Protein AF-A0A0D3CUJ8-F1 (afdb_monomer)

Organism: NCBI:txid109376

Mean predicted aligned error: 13.35 Å

Solvent-accessible surface area (backbone atoms only — not comparable to full-atom values): 10813 Å² total; per-residue (Å²): 135,84,81,81,88,77,80,86,56,101,77,61,58,50,75,56,98,88,41,81,45,71,65,74,90,76,84,79,78,69,83,84,47,69,43,77,55,99,81,28,64,34,48,62,88,44,49,64,60,53,49,53,45,40,72,78,40,63,57,34,60,70,58,47,74,65,83,49,58,66,58,39,25,50,52,52,51,50,53,51,50,48,51,54,59,68,70,44,58,61,87,76,52,57,72,66,56,54,56,49,45,51,54,53,50,50,57,40,40,77,50,26,33,52,50,70,75,54,53,55,46,54,54,51,48,53,52,52,43,53,56,44,54,57,49,50,53,53,48,51,52,51,53,51,52,52,52,54,49,53,50,53,50,52,56,50,53,52,51,51,55,51,51,54,52,52,57,53,58,73,68,53,78,82,52,76,73,76,73,76,114

pLDDT: mean 84.36, std 14.07, range [38.09, 98.0]

Sequence (181 aa):
MLSLDEINAKDSGFLVNGELKIVVEIELLEIICKVEVNGFHLLSSQVESVSRMFEKHPETASEVHLKNPNLRTGYMSLLLSLIDTLCQSPHKLPKDDLDEAHYALESLTDAGFKLDWLEKKISQVSEMKEKEKDGESRRQDIEKELKDLKQKCSDVEAQLEKEKSEALAAKAPFSFDDIIQ

Structure (mmCIF, N/CA/C/O backbone):
data_AF-A0A0D3CUJ8-F1
#
_entry.id   AF-A0A0D3CUJ8-F1
#
loop_
_atom_site.group_PDB
_atom_site.id
_atom_site.type_symbol
_atom_site.label_atom_id
_atom_site.label_alt_id
_atom_site.label_comp_id
_atom_site.label_asym_id
_atom_site.label_entity_id
_atom_site.label_seq_id
_atom_site.pdbx_PDB_ins_code
_atom_site.Cartn_x
_atom_site.Cartn_y
_atom_site.Cartn_z
_atom_site.occupancy
_atom_site.B_iso_or_equiv
_atom_site.auth_seq_id
_atom_site.auth_comp_id
_atom_site.auth_asym_id
_atom_site.auth_atom_id
_atom_site.pdbx_PDB_model_num
ATOM 1 N N . MET A 1 1 ? 66.801 12.217 -4.705 1.00 38.66 1 MET A N 1
ATOM 2 C CA . MET A 1 1 ? 66.497 10.892 -4.131 1.00 38.66 1 MET A CA 1
ATOM 3 C C . MET A 1 1 ? 65.804 11.171 -2.810 1.00 38.66 1 MET A C 1
ATOM 5 O O . MET A 1 1 ? 66.447 11.728 -1.934 1.00 38.66 1 MET A O 1
ATOM 9 N N . LEU A 1 2 ? 64.484 10.993 -2.733 1.00 38.09 2 LEU A N 1
ATOM 10 C CA . LEU A 1 2 ? 63.732 11.249 -1.499 1.00 38.09 2 LEU A CA 1
ATOM 11 C C . LEU A 1 2 ? 63.893 10.021 -0.593 1.00 38.09 2 LEU A C 1
ATOM 13 O O . LEU A 1 2 ? 63.631 8.909 -1.050 1.00 38.09 2 LEU A O 1
ATOM 17 N N . SER A 1 3 ? 64.396 10.219 0.630 1.00 39.16 3 SER A N 1
ATOM 18 C CA . SER A 1 3 ? 64.555 9.154 1.633 1.00 39.16 3 SER A CA 1
ATOM 19 C C . SER A 1 3 ? 63.172 8.645 2.043 1.00 39.16 3 SER A C 1
ATOM 21 O O . SER A 1 3 ? 62.294 9.440 2.363 1.00 39.16 3 SER A O 1
ATOM 23 N N . LEU A 1 4 ? 62.983 7.326 1.996 1.00 48.69 4 LEU A N 1
ATOM 24 C CA . LEU A 1 4 ? 61.723 6.616 2.266 1.00 48.69 4 LEU A CA 1
ATOM 25 C C . LEU A 1 4 ? 61.479 6.360 3.766 1.00 48.69 4 LEU A C 1
ATOM 27 O O . LEU A 1 4 ? 60.567 5.621 4.123 1.00 48.69 4 LEU A O 1
ATOM 31 N N . ASP A 1 5 ? 62.287 6.958 4.640 1.00 45.12 5 ASP A N 1
ATOM 32 C CA . ASP A 1 5 ? 62.393 6.565 6.049 1.00 45.12 5 ASP A CA 1
ATOM 33 C C . ASP A 1 5 ? 61.286 7.141 6.951 1.00 45.12 5 ASP A C 1
ATOM 35 O O . ASP A 1 5 ? 61.215 6.799 8.128 1.00 45.12 5 ASP A O 1
ATOM 39 N N . GLU A 1 6 ? 60.376 7.960 6.417 1.00 49.12 6 GLU A N 1
ATOM 40 C CA . GLU A 1 6 ? 59.246 8.498 7.183 1.00 49.12 6 GLU A CA 1
ATOM 41 C C . GLU A 1 6 ? 57.924 8.374 6.417 1.00 49.12 6 GLU A C 1
ATOM 43 O O . GLU A 1 6 ? 57.398 9.337 5.865 1.00 49.12 6 GLU A O 1
ATOM 48 N N . ILE A 1 7 ? 57.336 7.173 6.428 1.00 51.84 7 ILE A N 1
ATOM 49 C CA . ILE A 1 7 ? 55.886 7.013 6.251 1.00 51.84 7 ILE A CA 1
ATOM 50 C C . ILE A 1 7 ? 55.302 6.701 7.626 1.00 51.84 7 ILE A C 1
ATOM 52 O O . ILE A 1 7 ? 55.143 5.549 8.020 1.00 51.84 7 ILE A O 1
ATOM 56 N N . ASN A 1 8 ? 55.026 7.752 8.390 1.00 53.84 8 ASN A N 1
ATOM 57 C CA . ASN A 1 8 ? 54.380 7.648 9.692 1.00 53.84 8 ASN A CA 1
ATOM 58 C C . ASN A 1 8 ? 52.865 7.828 9.494 1.00 53.84 8 ASN A C 1
ATOM 60 O O . ASN A 1 8 ? 52.372 8.954 9.520 1.00 53.84 8 ASN A O 1
ATOM 64 N N . ALA A 1 9 ? 52.117 6.749 9.226 1.00 53.97 9 ALA A N 1
ATOM 65 C CA . ALA A 1 9 ? 50.656 6.834 9.116 1.00 53.97 9 ALA A CA 1
ATOM 66 C C . ALA A 1 9 ? 49.941 5.508 9.423 1.00 53.97 9 ALA A C 1
ATOM 68 O O . ALA A 1 9 ? 50.381 4.436 9.008 1.00 53.97 9 ALA A O 1
ATOM 69 N N . LYS A 1 10 ? 48.806 5.621 10.126 1.00 51.91 10 LYS A N 1
ATOM 70 C CA . LYS A 1 10 ? 47.930 4.525 10.588 1.00 51.91 10 LYS A CA 1
ATOM 71 C C . LYS A 1 10 ? 47.359 3.645 9.456 1.00 51.91 10 LYS A C 1
ATOM 73 O O . LYS A 1 10 ? 46.982 2.519 9.747 1.00 51.91 10 LYS A O 1
ATOM 78 N N . ASP A 1 11 ? 47.408 4.130 8.210 1.00 52.56 11 ASP A N 1
ATOM 79 C CA . ASP A 1 11 ? 46.964 3.485 6.964 1.00 52.56 11 ASP A CA 1
ATOM 80 C C . ASP A 1 11 ? 48.111 3.489 5.927 1.00 52.56 11 ASP A C 1
ATOM 82 O O . ASP A 1 11 ? 48.142 4.307 5.006 1.00 52.56 11 ASP A O 1
ATOM 86 N N . SER A 1 12 ? 49.136 2.652 6.114 1.00 58.06 12 SER A N 1
ATOM 87 C CA . SER A 1 12 ? 50.379 2.702 5.320 1.00 58.06 12 SER A CA 1
ATOM 88 C C . SER A 1 12 ? 50.574 1.496 4.387 1.00 58.06 12 SER A C 1
ATOM 90 O O . SER A 1 12 ? 50.283 0.351 4.726 1.00 58.06 12 SER A O 1
ATOM 92 N N . GLY A 1 13 ? 51.092 1.767 3.181 1.00 58.03 13 GLY A N 1
ATOM 93 C CA . GLY A 1 13 ? 51.569 0.758 2.228 1.00 58.03 13 GLY A CA 1
ATOM 94 C C . GLY A 1 13 ? 53.023 0.343 2.485 1.00 58.03 13 GLY A C 1
ATOM 95 O O . GLY A 1 13 ? 53.799 1.111 3.046 1.00 58.03 13 GLY A O 1
ATOM 96 N N . PHE A 1 14 ? 53.407 -0.860 2.053 1.00 60.34 14 PHE A N 1
ATOM 97 C CA . PHE A 1 14 ? 54.742 -1.439 2.239 1.00 60.34 14 PHE A CA 1
ATOM 98 C C . PHE A 1 14 ? 55.340 -1.937 0.913 1.00 60.34 14 PHE A C 1
ATOM 100 O O . PHE A 1 14 ? 54.626 -2.344 -0.000 1.00 60.34 14 PHE A O 1
ATOM 107 N N . LEU A 1 15 ? 56.669 -1.904 0.791 1.00 68.62 15 LEU A N 1
ATOM 108 C CA . LEU A 1 15 ? 57.401 -2.397 -0.382 1.00 68.62 15 LEU A CA 1
ATOM 109 C C . LEU A 1 15 ? 57.697 -3.900 -0.239 1.00 68.62 15 LEU A C 1
ATOM 111 O O . LEU A 1 15 ? 58.339 -4.312 0.724 1.00 68.62 15 LEU A O 1
ATOM 115 N N . VAL A 1 16 ? 57.281 -4.720 -1.210 1.00 62.19 16 VAL A N 1
ATOM 116 C CA . VAL A 1 16 ? 57.630 -6.152 -1.305 1.00 62.19 16 VAL A CA 1
ATOM 117 C C . VAL A 1 16 ? 58.299 -6.402 -2.649 1.00 62.19 16 VAL A C 1
ATOM 119 O O . VAL A 1 16 ? 57.711 -6.117 -3.683 1.00 62.19 16 VAL A O 1
ATOM 122 N N . ASN A 1 17 ? 59.519 -6.945 -2.652 1.00 77.88 17 ASN A N 1
ATOM 123 C CA . ASN A 1 17 ? 60.288 -7.234 -3.875 1.00 77.88 17 ASN A CA 1
ATOM 124 C C . ASN A 1 17 ? 60.479 -6.020 -4.812 1.00 77.88 17 ASN A C 1
ATOM 126 O O . ASN A 1 17 ? 60.540 -6.176 -6.027 1.00 77.88 17 ASN A O 1
ATOM 130 N N . GLY A 1 18 ? 60.573 -4.808 -4.257 1.00 78.12 18 GLY A N 1
ATOM 131 C CA . GLY A 1 18 ? 60.697 -3.572 -5.041 1.00 78.12 18 GLY A CA 1
ATOM 132 C C . GLY A 1 18 ? 59.371 -3.018 -5.575 1.00 78.12 18 GLY A C 1
ATOM 133 O O . GLY A 1 18 ? 59.378 -1.962 -6.201 1.00 78.12 18 GLY A O 1
ATOM 134 N N . GLU A 1 19 ? 58.240 -3.670 -5.290 1.00 68.31 19 GLU A N 1
ATOM 135 C CA . GLU A 1 19 ? 56.900 -3.192 -5.638 1.00 68.31 19 GLU A CA 1
ATOM 136 C C . GLU A 1 19 ? 56.196 -2.593 -4.418 1.00 68.31 19 GLU A C 1
ATOM 138 O O . GLU A 1 19 ? 56.108 -3.219 -3.359 1.00 68.31 19 GLU A O 1
ATOM 143 N N . LEU A 1 20 ? 55.693 -1.366 -4.557 1.00 75.38 20 LEU A N 1
ATOM 144 C CA . LEU A 1 20 ? 54.901 -0.700 -3.526 1.00 75.38 20 LEU A CA 1
ATOM 145 C C . LEU A 1 20 ? 53.501 -1.324 -3.479 1.00 75.38 20 LEU A C 1
ATOM 147 O O . LEU A 1 20 ? 52.746 -1.231 -4.445 1.00 75.38 20 LEU A O 1
ATOM 151 N N . LYS A 1 21 ? 53.136 -1.922 -2.344 1.00 60.75 21 LYS A N 1
ATOM 152 C CA . LYS A 1 21 ? 51.795 -2.449 -2.074 1.00 60.75 21 LYS A CA 1
ATOM 153 C C . LYS A 1 21 ? 51.089 -1.567 -1.058 1.00 60.75 21 LYS A C 1
ATOM 155 O O . LYS A 1 21 ? 51.494 -1.494 0.097 1.00 60.75 21 LYS A O 1
ATOM 160 N N . ILE A 1 22 ? 50.018 -0.911 -1.488 1.00 73.31 22 ILE A N 1
ATOM 161 C CA . ILE A 1 22 ? 49.167 -0.088 -0.628 1.00 73.31 22 ILE A CA 1
ATOM 162 C C . ILE A 1 22 ? 47.933 -0.912 -0.268 1.00 73.31 22 ILE A C 1
ATOM 164 O O . ILE A 1 22 ? 47.251 -1.417 -1.158 1.00 73.31 22 ILE A O 1
ATOM 168 N N . VAL A 1 23 ? 47.662 -1.058 1.027 1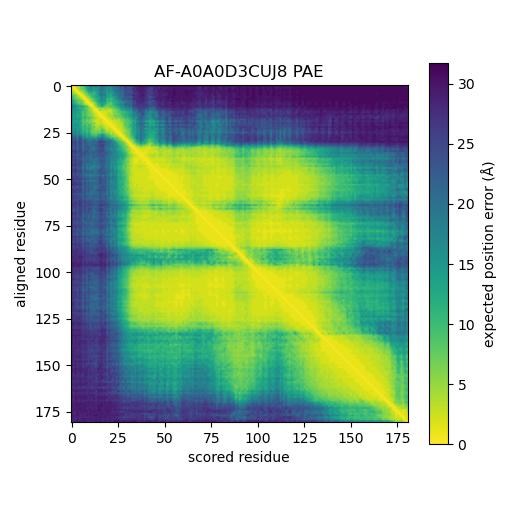.00 64.38 23 VAL A N 1
ATOM 169 C CA . VAL A 1 23 ? 46.426 -1.660 1.532 1.00 64.38 23 VAL A CA 1
ATOM 170 C C . VAL A 1 23 ? 45.527 -0.512 1.961 1.00 64.38 23 VAL A C 1
ATOM 172 O O . VAL A 1 23 ? 45.845 0.196 2.909 1.00 64.38 23 VAL A O 1
ATOM 175 N N . VAL A 1 24 ? 44.445 -0.297 1.218 1.00 69.19 24 VAL A N 1
ATOM 176 C CA . VAL A 1 24 ? 43.410 0.683 1.556 1.00 69.19 24 VAL A CA 1
ATOM 177 C C . VAL A 1 24 ? 42.164 -0.102 1.926 1.00 69.19 24 VAL A C 1
ATOM 179 O O . VAL A 1 24 ? 41.689 -0.909 1.124 1.00 69.19 24 VAL A O 1
ATOM 182 N N . GLU A 1 25 ? 41.645 0.114 3.130 1.00 63.94 25 GLU A N 1
ATOM 183 C CA . GLU A 1 25 ? 40.313 -0.358 3.490 1.00 63.94 25 GLU A CA 1
ATOM 184 C C . GLU A 1 25 ? 39.292 0.540 2.784 1.00 63.94 25 GLU A C 1
ATOM 186 O O . GLU A 1 25 ? 39.201 1.738 3.044 1.00 63.94 25 GLU A O 1
ATOM 191 N N . ILE A 1 26 ? 38.584 -0.025 1.808 1.00 67.56 26 ILE A N 1
ATOM 192 C CA . ILE A 1 26 ? 37.522 0.673 1.087 1.00 67.56 26 ILE A CA 1
ATOM 193 C C . ILE A 1 26 ? 36.205 0.231 1.717 1.00 67.56 26 ILE A C 1
ATOM 195 O O . ILE A 1 26 ? 35.737 -0.879 1.459 1.00 67.56 26 ILE A O 1
ATOM 199 N N . GLU A 1 27 ? 35.593 1.100 2.522 1.00 63.38 27 GLU A N 1
ATOM 200 C CA . GLU A 1 27 ? 34.184 0.946 2.879 1.00 63.38 27 GLU A CA 1
ATOM 201 C C . GLU A 1 27 ? 33.348 1.122 1.606 1.00 63.38 27 GLU A C 1
ATOM 203 O O . GLU A 1 27 ? 33.166 2.223 1.083 1.00 63.38 27 GLU A O 1
ATOM 208 N N . LEU A 1 28 ? 32.873 0.003 1.063 1.00 58.16 28 LEU A N 1
ATOM 209 C CA . LEU A 1 28 ? 31.939 -0.020 -0.054 1.00 58.16 28 LEU A CA 1
ATOM 210 C C . LEU A 1 28 ? 30.584 0.525 0.410 1.00 58.16 28 LEU A C 1
ATOM 212 O O . LEU A 1 28 ? 29.698 -0.228 0.809 1.00 58.16 28 LEU A O 1
ATOM 216 N N . LEU A 1 29 ? 30.411 1.843 0.32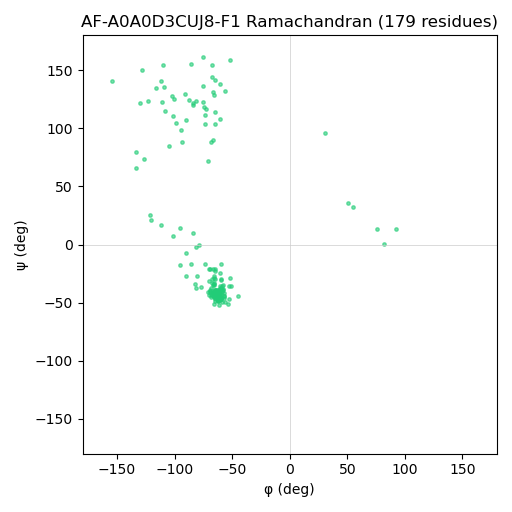3 1.00 55.81 29 LEU A N 1
ATOM 217 C CA . LEU A 1 29 ? 29.094 2.471 0.281 1.00 55.81 29 LEU A CA 1
ATOM 218 C C . LEU A 1 29 ? 28.441 2.062 -1.043 1.00 55.81 29 LEU A C 1
ATOM 220 O O . LEU A 1 29 ? 28.695 2.679 -2.070 1.00 55.81 29 LEU A O 1
ATOM 224 N N . GLU A 1 30 ? 27.713 0.946 -1.003 1.00 57.44 30 GLU A N 1
ATOM 225 C CA . GLU A 1 30 ? 26.754 0.450 -1.998 1.00 57.44 30 GLU A CA 1
ATOM 226 C C . GLU A 1 30 ? 27.081 0.837 -3.455 1.00 57.44 30 GLU A C 1
ATOM 228 O O . GLU A 1 30 ? 26.735 1.917 -3.936 1.00 57.44 30 GLU A O 1
ATOM 233 N N . ILE A 1 31 ? 27.747 -0.053 -4.203 1.00 57.00 31 ILE A N 1
ATOM 234 C CA . ILE A 1 31 ? 27.957 0.174 -5.638 1.00 57.00 31 ILE A CA 1
ATOM 235 C C . ILE A 1 31 ? 26.579 0.264 -6.300 1.00 57.00 31 ILE A C 1
ATOM 237 O O . ILE A 1 31 ? 25.892 -0.743 -6.475 1.00 57.00 31 ILE A O 1
ATOM 241 N N . ILE A 1 32 ? 26.199 1.474 -6.713 1.00 62.53 32 ILE A N 1
ATOM 242 C CA . ILE A 1 32 ? 25.030 1.742 -7.552 1.00 62.53 32 ILE A CA 1
ATOM 243 C C . ILE A 1 32 ? 25.344 1.224 -8.964 1.00 62.53 32 ILE A C 1
ATOM 245 O O . ILE A 1 32 ? 25.606 1.981 -9.898 1.00 62.53 32 ILE A O 1
ATOM 249 N N . CYS A 1 33 ? 25.369 -0.098 -9.121 1.00 73.31 33 CYS A N 1
ATOM 250 C CA . CYS A 1 33 ? 25.439 -0.737 -10.425 1.00 73.31 33 CYS A CA 1
ATOM 251 C C . CYS A 1 33 ? 24.083 -0.565 -11.104 1.00 73.31 33 CYS A C 1
ATOM 253 O O . CYS A 1 33 ? 23.063 -1.062 -10.619 1.00 73.31 33 CYS A O 1
ATOM 255 N N . LYS A 1 34 ? 24.082 0.152 -12.230 1.00 82.69 34 LYS A N 1
ATOM 256 C CA . LYS A 1 34 ? 22.928 0.209 -13.121 1.00 82.69 34 LYS A CA 1
ATOM 257 C C . LYS A 1 34 ? 23.037 -0.888 -14.170 1.00 82.69 34 LYS A C 1
ATOM 259 O O . LYS A 1 34 ? 24.066 -1.008 -14.829 1.00 82.69 34 LYS A O 1
ATOM 264 N N . VAL A 1 35 ? 21.971 -1.659 -14.326 1.00 87.94 35 VAL A N 1
ATOM 265 C CA . VAL A 1 35 ? 21.838 -2.736 -15.308 1.00 87.94 35 VAL A CA 1
ATOM 266 C C . VAL A 1 35 ? 20.721 -2.366 -16.273 1.00 87.94 35 VAL A C 1
ATOM 268 O O . VAL A 1 35 ? 19.659 -1.907 -15.851 1.00 87.94 35 VAL A O 1
ATOM 271 N N . GLU A 1 36 ? 20.954 -2.546 -17.570 1.00 87.31 36 GLU A N 1
ATOM 272 C CA . GLU A 1 36 ? 19.918 -2.346 -18.579 1.00 87.31 36 GLU A CA 1
ATOM 273 C C . GLU A 1 36 ? 19.063 -3.613 -18.726 1.00 87.31 36 GLU A C 1
ATOM 275 O O . GLU A 1 36 ? 19.577 -4.686 -19.038 1.00 87.31 36 GLU A O 1
ATOM 280 N N . VAL A 1 37 ? 17.750 -3.489 -18.516 1.00 82.75 37 VAL A N 1
ATOM 281 C CA . VAL A 1 37 ? 16.761 -4.564 -18.694 1.00 82.75 37 VAL A CA 1
ATOM 282 C C . VAL A 1 37 ? 15.616 -4.024 -19.540 1.00 82.75 37 VAL A C 1
ATOM 284 O O . VAL A 1 37 ? 14.989 -3.037 -19.166 1.00 82.75 37 VAL A O 1
ATOM 287 N N . ASN A 1 38 ? 15.331 -4.644 -20.689 1.00 81.94 38 ASN A N 1
ATOM 288 C CA . ASN A 1 38 ? 14.250 -4.232 -21.600 1.00 81.94 38 ASN A CA 1
ATOM 289 C C . ASN A 1 38 ? 14.282 -2.725 -21.963 1.00 81.94 38 ASN A C 1
ATOM 291 O O . ASN A 1 38 ? 13.244 -2.071 -22.082 1.00 81.94 38 ASN A O 1
ATOM 295 N N . GLY A 1 39 ? 15.481 -2.145 -22.101 1.00 83.44 39 GLY A N 1
ATOM 296 C CA . GLY A 1 39 ? 15.677 -0.719 -22.388 1.00 83.44 39 GLY A CA 1
ATOM 297 C C . GLY A 1 39 ? 15.458 0.220 -21.192 1.00 83.44 39 GLY A C 1
ATOM 298 O O . GLY A 1 39 ? 15.312 1.428 -21.385 1.00 83.44 39 GLY A O 1
ATOM 299 N N . PHE A 1 40 ? 15.376 -0.302 -19.967 1.00 89.81 40 PHE A N 1
ATOM 300 C CA . PHE A 1 40 ? 15.306 0.471 -18.723 1.00 89.81 40 PHE A CA 1
ATOM 301 C C . PHE A 1 40 ? 16.615 0.335 -17.949 1.00 89.81 40 PHE A C 1
ATOM 303 O O . PHE A 1 40 ? 17.120 -0.773 -17.797 1.00 89.81 40 PHE A O 1
ATOM 310 N N . HIS A 1 41 ? 17.148 1.442 -17.429 1.00 90.62 41 HIS A N 1
ATOM 311 C CA . HIS A 1 41 ? 18.334 1.412 -16.573 1.00 90.62 41 HIS A CA 1
ATOM 312 C C . HIS A 1 41 ? 17.896 1.265 -15.115 1.00 90.62 41 HIS A C 1
ATOM 314 O O . HIS A 1 41 ? 17.376 2.210 -14.526 1.00 90.62 41 HIS A O 1
ATOM 320 N N . LEU A 1 42 ? 18.104 0.087 -14.539 1.00 89.25 42 LEU A N 1
ATOM 321 C CA . LEU A 1 42 ? 17.645 -0.280 -13.200 1.00 89.25 42 LEU A CA 1
ATOM 322 C C . LEU A 1 42 ? 18.815 -0.400 -12.238 1.00 89.25 42 LEU A C 1
ATOM 324 O O . LEU A 1 42 ? 19.920 -0.731 -12.656 1.00 89.25 42 LEU A O 1
ATOM 328 N N . LEU A 1 43 ? 18.576 -0.207 -10.944 1.00 88.75 43 LEU A N 1
ATOM 329 C CA . LEU A 1 43 ? 19.539 -0.643 -9.934 1.00 88.75 43 LEU A CA 1
ATOM 330 C C . LEU A 1 43 ? 19.604 -2.172 -9.917 1.00 88.75 43 LEU A C 1
ATOM 332 O O . LEU A 1 43 ? 18.571 -2.825 -10.060 1.00 88.75 43 LEU A O 1
ATOM 336 N N . SER A 1 44 ? 20.781 -2.757 -9.679 1.00 87.81 44 SER A N 1
ATOM 337 C CA . SER A 1 44 ? 20.919 -4.219 -9.560 1.00 87.81 44 SER A CA 1
ATOM 338 C C . SER A 1 44 ? 19.926 -4.837 -8.566 1.00 87.81 44 SER A C 1
ATOM 340 O O . SER A 1 44 ? 19.391 -5.910 -8.826 1.00 87.81 44 SER A O 1
ATOM 342 N N . SER A 1 45 ? 19.620 -4.136 -7.469 1.00 87.38 45 SER A N 1
ATOM 343 C CA . SER A 1 45 ? 18.632 -4.552 -6.462 1.00 87.38 45 SER A CA 1
ATOM 344 C C . SER A 1 45 ? 17.189 -4.610 -6.981 1.00 87.38 45 SER A C 1
ATOM 346 O O . SER A 1 45 ? 16.358 -5.305 -6.406 1.00 87.38 45 SER A O 1
ATOM 348 N N . GLN A 1 46 ? 16.878 -3.909 -8.073 1.00 90.19 46 GLN A N 1
ATOM 349 C CA . GLN A 1 46 ? 15.538 -3.837 -8.665 1.00 90.19 46 GLN A CA 1
ATOM 350 C C . GLN A 1 46 ? 15.332 -4.851 -9.798 1.00 90.19 46 GLN A C 1
ATOM 352 O O . GLN A 1 46 ? 14.190 -5.131 -10.164 1.00 90.19 46 GLN A O 1
ATOM 357 N N . VAL A 1 47 ? 16.414 -5.404 -10.360 1.00 90.56 47 VAL A N 1
ATOM 358 C CA . VAL A 1 47 ? 16.374 -6.259 -11.560 1.00 90.56 47 VAL A CA 1
ATOM 359 C C . VAL A 1 47 ? 15.466 -7.473 -11.368 1.00 90.56 47 VAL A C 1
ATOM 361 O O . VAL A 1 47 ? 14.645 -7.762 -12.238 1.00 90.56 47 VAL A O 1
ATOM 364 N N . GLU A 1 48 ? 15.573 -8.169 -10.235 1.00 92.12 48 GLU A N 1
ATOM 365 C CA . GLU A 1 48 ? 14.770 -9.367 -9.960 1.00 92.12 48 GLU A CA 1
ATOM 366 C C . GLU A 1 48 ? 13.273 -9.037 -9.869 1.00 92.12 48 GLU A C 1
ATOM 368 O O . GLU A 1 48 ? 12.444 -9.717 -10.478 1.00 92.12 48 GLU A O 1
ATOM 373 N N . SER A 1 49 ? 12.924 -7.958 -9.164 1.00 91.56 49 SER A N 1
ATOM 374 C CA . SER A 1 49 ? 11.536 -7.512 -9.003 1.00 91.56 49 SER A CA 1
ATOM 375 C C . SER A 1 49 ? 10.917 -7.083 -10.332 1.00 91.56 49 SER A C 1
ATOM 377 O O . SER A 1 49 ? 9.814 -7.516 -10.663 1.00 91.56 49 SER A O 1
ATOM 379 N N . VAL A 1 50 ? 11.642 -6.290 -11.128 1.00 93.12 50 VAL A N 1
ATOM 380 C CA . VAL A 1 50 ? 11.182 -5.861 -12.457 1.00 93.12 50 VAL A CA 1
ATOM 381 C C . VAL A 1 50 ? 11.055 -7.049 -13.411 1.00 93.12 50 VAL A C 1
ATOM 383 O O . VAL A 1 50 ? 10.082 -7.128 -14.158 1.00 93.12 50 VAL A O 1
ATOM 386 N N . SER A 1 51 ? 11.983 -8.007 -13.363 1.00 93.00 51 SER A N 1
ATOM 387 C CA . SER A 1 51 ? 11.901 -9.213 -14.200 1.00 93.00 51 SER A CA 1
ATOM 388 C C . SER A 1 51 ? 10.649 -10.024 -13.869 1.00 93.00 51 SER A C 1
ATOM 390 O O . SER A 1 51 ? 9.859 -10.322 -14.760 1.00 93.00 51 SER A O 1
ATOM 392 N N . ARG A 1 52 ? 10.387 -10.277 -12.579 1.00 94.62 52 ARG A N 1
ATOM 393 C CA . ARG A 1 52 ? 9.163 -10.959 -12.124 1.00 94.62 52 ARG A CA 1
ATOM 394 C C . ARG A 1 52 ? 7.886 -10.208 -12.491 1.00 94.62 52 ARG A C 1
ATOM 396 O O . ARG A 1 52 ? 6.866 -10.837 -12.767 1.00 94.62 52 ARG A O 1
ATOM 403 N N . MET A 1 53 ? 7.917 -8.875 -12.464 1.00 95.00 53 MET A N 1
ATOM 404 C CA . MET A 1 53 ? 6.790 -8.054 -12.905 1.00 95.00 53 MET A CA 1
ATOM 405 C C . MET A 1 53 ? 6.501 -8.301 -14.385 1.00 95.00 53 MET A C 1
ATOM 407 O O . MET A 1 53 ? 5.362 -8.599 -14.721 1.00 95.00 53 MET A O 1
ATOM 411 N N . PHE A 1 54 ? 7.515 -8.261 -15.252 1.00 94.00 54 PHE A N 1
ATOM 412 C CA . PHE A 1 54 ? 7.337 -8.541 -16.678 1.00 94.00 54 PHE A CA 1
ATOM 413 C C . PHE A 1 54 ? 6.970 -9.999 -16.978 1.00 94.00 54 PHE A C 1
ATOM 415 O O . PHE A 1 54 ? 6.260 -10.251 -17.944 1.00 94.00 54 PHE A O 1
ATOM 422 N N . GLU A 1 55 ? 7.393 -10.966 -16.163 1.00 95.44 55 GLU A N 1
ATOM 423 C CA . GLU A 1 55 ? 6.943 -12.359 -16.300 1.00 95.44 55 GLU A CA 1
ATOM 424 C C . GLU A 1 55 ? 5.440 -12.510 -16.030 1.00 95.44 55 GLU A C 1
ATOM 426 O O . GLU A 1 55 ? 4.756 -13.262 -16.722 1.00 95.44 55 GLU A O 1
ATOM 431 N N . LYS A 1 56 ? 4.918 -11.803 -15.020 1.00 96.19 56 LYS A N 1
ATOM 432 C CA . LYS A 1 56 ? 3.495 -11.852 -14.648 1.00 96.19 56 LYS A CA 1
ATOM 433 C C . LYS A 1 56 ? 2.617 -10.949 -15.511 1.00 96.19 56 LYS A C 1
ATOM 435 O O . LYS A 1 56 ? 1.466 -11.295 -15.762 1.00 96.19 56 LYS A O 1
ATOM 440 N N . HIS A 1 57 ? 3.167 -9.812 -15.919 1.00 96.00 57 HIS A N 1
ATOM 441 C CA . HIS A 1 57 ? 2.500 -8.730 -16.634 1.00 96.00 57 HIS A CA 1
ATOM 442 C C . HIS A 1 57 ? 3.361 -8.280 -17.825 1.00 96.00 57 HIS A C 1
ATOM 444 O O . HIS A 1 57 ? 3.895 -7.161 -17.823 1.00 96.00 57 HIS A O 1
ATOM 450 N N . PRO A 1 58 ? 3.561 -9.144 -18.837 1.00 94.56 58 PRO A N 1
ATOM 451 C CA . PRO A 1 58 ? 4.413 -8.843 -19.992 1.00 94.56 58 PRO A CA 1
ATOM 452 C C . PRO A 1 58 ? 3.936 -7.624 -20.793 1.00 94.56 58 PRO A C 1
ATOM 454 O O . PRO A 1 58 ? 4.737 -6.952 -21.442 1.00 94.56 58 PRO A O 1
ATOM 457 N N . GLU A 1 59 ? 2.649 -7.293 -20.715 1.00 95.62 59 GLU A N 1
ATOM 458 C CA . GLU A 1 59 ? 2.037 -6.125 -21.340 1.00 95.62 59 GLU A CA 1
ATOM 459 C C . GLU A 1 59 ? 2.540 -4.787 -20.777 1.00 95.62 59 GLU A C 1
ATOM 461 O O . GLU A 1 59 ? 2.486 -3.788 -21.496 1.00 95.62 59 GLU A O 1
ATOM 466 N N . THR A 1 60 ? 3.077 -4.773 -19.548 1.00 95.19 60 THR A N 1
ATOM 467 C CA . THR A 1 60 ? 3.356 -3.573 -18.732 1.00 95.19 60 THR A CA 1
ATOM 468 C C . THR A 1 60 ? 4.014 -2.430 -19.501 1.00 95.19 60 THR A C 1
ATOM 470 O O . THR A 1 60 ? 3.603 -1.283 -19.358 1.00 95.19 60 THR A O 1
ATOM 473 N N . ALA A 1 61 ? 5.016 -2.722 -20.334 1.00 93.12 61 ALA A N 1
ATOM 474 C CA . ALA A 1 61 ? 5.751 -1.708 -21.095 1.00 93.12 61 ALA A CA 1
ATOM 475 C C . ALA A 1 61 ? 5.677 -1.911 -22.620 1.00 93.12 61 ALA A C 1
ATOM 477 O O . ALA A 1 61 ? 6.540 -1.425 -23.352 1.00 93.12 61 ALA A O 1
ATOM 478 N N . SER A 1 62 ? 4.672 -2.647 -23.102 1.00 91.75 62 SER A N 1
ATOM 479 C CA . SER A 1 62 ? 4.550 -3.032 -24.516 1.00 91.75 62 SER A CA 1
ATOM 480 C C . SER A 1 62 ? 4.331 -1.848 -25.469 1.00 91.75 62 SER A C 1
ATOM 482 O O . SER A 1 62 ? 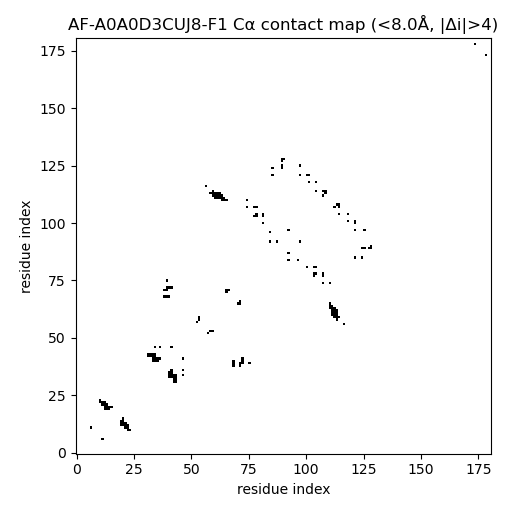4.792 -1.896 -26.608 1.00 91.75 62 SER A O 1
ATOM 484 N N . GLU A 1 63 ? 3.700 -0.769 -24.999 1.00 92.31 63 GLU A N 1
ATOM 485 C CA . GLU A 1 63 ? 3.408 0.449 -25.776 1.00 92.31 63 GLU A CA 1
ATOM 486 C C . GLU A 1 63 ? 4.209 1.675 -25.293 1.00 92.31 63 GLU A C 1
ATOM 488 O O . GLU A 1 63 ? 3.920 2.816 -25.651 1.00 92.31 63 GLU A O 1
ATOM 493 N N . VAL A 1 64 ? 5.274 1.467 -24.510 1.00 89.50 64 VAL A N 1
ATOM 494 C CA . VAL A 1 64 ? 6.114 2.571 -24.024 1.00 89.50 64 VAL A CA 1
ATOM 495 C C . VAL A 1 64 ? 6.977 3.112 -25.164 1.00 89.50 64 VAL A C 1
ATOM 497 O O . VAL A 1 64 ? 8.007 2.542 -25.537 1.00 89.50 64 VAL A O 1
ATOM 500 N N . HIS A 1 65 ? 6.585 4.269 -25.698 1.00 82.38 65 HIS A N 1
ATOM 501 C CA . HIS A 1 65 ? 7.242 4.922 -26.839 1.00 82.38 65 HIS A CA 1
ATOM 502 C C . HIS A 1 65 ? 8.277 5.992 -26.448 1.00 82.38 65 HIS A C 1
ATOM 504 O O . HIS A 1 65 ? 8.740 6.775 -27.285 1.00 82.38 65 HIS A O 1
ATOM 510 N N . LEU A 1 66 ? 8.685 6.025 -25.179 1.00 87.06 66 LEU A N 1
ATOM 511 C CA . LEU A 1 66 ? 9.683 6.963 -24.672 1.00 87.06 66 LEU A CA 1
ATOM 512 C C . LEU A 1 66 ? 11.059 6.704 -25.307 1.00 87.06 66 LEU A C 1
ATOM 514 O O . LEU A 1 66 ? 11.691 5.677 -25.058 1.00 87.06 66 LEU A O 1
ATOM 518 N N . LYS A 1 67 ? 11.546 7.666 -26.101 1.00 86.19 67 LYS A N 1
ATOM 519 C CA . LYS A 1 67 ? 12.874 7.610 -26.747 1.00 86.19 67 LYS A CA 1
ATOM 520 C C . LYS A 1 67 ? 14.016 8.015 -25.817 1.00 86.19 67 LYS A C 1
ATOM 522 O O . LYS A 1 67 ? 15.154 7.613 -26.029 1.00 86.19 67 LYS A O 1
ATOM 527 N N . ASN A 1 68 ? 13.728 8.849 -24.817 1.00 87.88 68 ASN A N 1
ATOM 528 C CA . ASN A 1 68 ? 14.742 9.341 -23.893 1.00 87.88 68 ASN A CA 1
ATOM 529 C C . ASN A 1 68 ? 14.970 8.308 -22.767 1.00 87.88 68 AS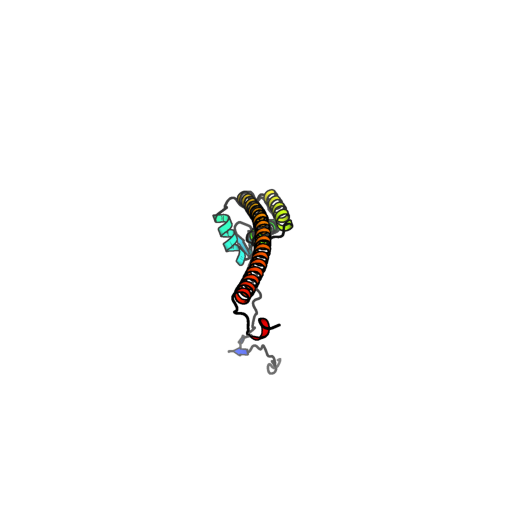N A C 1
ATOM 531 O O . ASN A 1 68 ? 14.029 8.020 -22.020 1.00 87.88 68 ASN A O 1
ATOM 535 N N . PRO A 1 69 ? 16.195 7.775 -22.603 1.00 84.19 69 PRO A N 1
ATOM 536 C CA . PRO A 1 69 ? 16.485 6.739 -21.610 1.00 84.19 69 PRO A CA 1
ATOM 537 C C . PRO A 1 69 ? 16.335 7.230 -20.163 1.00 84.19 69 PRO A C 1
ATOM 539 O O . PRO A 1 69 ? 15.963 6.447 -19.287 1.00 84.19 69 PRO A O 1
ATOM 542 N N . ASN A 1 70 ? 16.556 8.523 -19.904 1.00 86.88 70 ASN A N 1
ATOM 543 C CA . ASN A 1 70 ? 16.344 9.108 -18.581 1.00 86.88 70 ASN A CA 1
ATOM 544 C C . ASN A 1 70 ? 14.853 9.166 -18.245 1.00 86.88 70 ASN A C 1
ATOM 546 O O . ASN A 1 70 ? 14.478 8.833 -17.126 1.00 86.88 70 ASN A O 1
ATOM 550 N N . LEU A 1 71 ? 13.999 9.509 -19.218 1.00 90.62 71 LEU A N 1
ATOM 551 C CA . LEU A 1 71 ? 12.545 9.486 -19.022 1.00 90.62 71 LEU A CA 1
ATOM 552 C C . LEU A 1 71 ? 12.046 8.060 -18.785 1.00 90.62 71 LEU A C 1
ATOM 554 O O . LEU A 1 71 ? 11.330 7.834 -17.818 1.00 90.62 71 LEU A O 1
ATOM 558 N N . ARG A 1 72 ? 12.483 7.082 -19.594 1.00 90.38 72 ARG A N 1
ATOM 559 C CA . ARG A 1 72 ? 12.153 5.658 -19.374 1.00 90.38 72 ARG A CA 1
ATOM 560 C C . ARG A 1 72 ? 12.493 5.218 -17.952 1.00 90.38 72 ARG A C 1
ATOM 562 O O . ARG A 1 72 ? 11.677 4.588 -17.289 1.00 90.38 72 ARG A O 1
ATOM 569 N N . THR A 1 73 ? 13.692 5.572 -17.496 1.00 88.56 73 THR A N 1
ATOM 570 C CA . THR A 1 73 ? 14.165 5.250 -16.146 1.00 88.56 73 THR A CA 1
ATOM 571 C C . THR A 1 73 ? 13.322 5.948 -15.081 1.00 88.56 73 THR A C 1
ATOM 573 O O . THR A 1 73 ? 12.916 5.304 -14.124 1.00 88.56 73 THR A O 1
ATOM 576 N N . GLY A 1 74 ? 13.001 7.231 -15.263 1.00 92.00 74 GLY A N 1
ATOM 577 C CA . GLY A 1 74 ? 12.155 7.989 -14.340 1.00 92.00 74 GLY A CA 1
ATOM 578 C C . GLY A 1 74 ? 10.758 7.387 -14.179 1.00 92.00 74 GLY A C 1
ATOM 579 O O . GLY A 1 74 ? 10.320 7.169 -13.054 1.00 92.00 74 GLY A O 1
ATOM 580 N N . TYR A 1 75 ? 10.096 7.039 -15.284 1.00 94.94 75 TYR A N 1
ATOM 581 C CA . TYR A 1 75 ? 8.788 6.378 -15.238 1.00 94.94 75 TYR A CA 1
ATOM 582 C C . TYR A 1 75 ? 8.861 4.978 -14.620 1.00 94.94 75 TYR A C 1
ATOM 584 O O . TYR A 1 75 ? 8.001 4.617 -13.827 1.00 94.94 75 TYR A O 1
ATOM 592 N N . MET A 1 76 ? 9.901 4.195 -14.912 1.00 93.75 76 MET A N 1
ATOM 593 C CA . MET A 1 76 ? 10.070 2.887 -14.272 1.00 93.75 76 MET A CA 1
ATOM 594 C C . MET A 1 76 ? 10.292 3.014 -12.759 1.00 93.75 76 MET A C 1
ATOM 596 O O . MET A 1 76 ? 9.723 2.245 -11.989 1.00 93.75 76 MET A O 1
ATO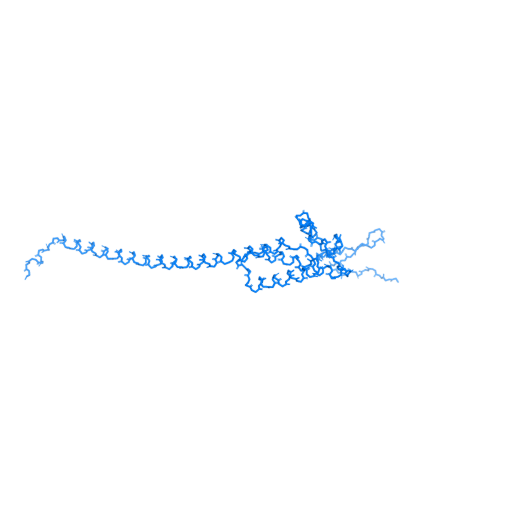M 600 N N . SER A 1 77 ? 11.058 4.015 -12.316 1.00 92.62 77 SER A N 1
ATOM 601 C CA . SER A 1 77 ? 11.197 4.327 -10.892 1.00 92.62 77 SER A CA 1
ATOM 602 C C . SER A 1 77 ? 9.859 4.719 -10.266 1.00 92.62 77 SER A C 1
ATOM 604 O O . SER A 1 77 ? 9.541 4.219 -9.194 1.00 92.62 77 SER A O 1
ATOM 606 N N . LEU A 1 78 ? 9.055 5.548 -10.942 1.00 95.00 78 LEU A N 1
ATOM 607 C CA . LEU A 1 78 ? 7.713 5.919 -10.481 1.00 95.00 78 LEU A CA 1
ATOM 608 C C . LEU A 1 78 ? 6.800 4.692 -10.337 1.00 95.00 78 LEU A C 1
ATOM 610 O O . LEU A 1 78 ? 6.139 4.543 -9.313 1.00 95.00 78 LEU A O 1
ATOM 614 N N . LEU A 1 79 ? 6.803 3.788 -11.322 1.00 96.25 79 LEU A N 1
ATOM 615 C CA . LEU A 1 79 ? 6.046 2.534 -11.268 1.00 96.25 79 LEU A CA 1
ATOM 616 C C . LEU A 1 79 ? 6.475 1.662 -10.083 1.00 96.25 79 LEU A C 1
ATOM 618 O O . LEU A 1 79 ? 5.628 1.148 -9.356 1.00 96.25 79 LEU A O 1
ATOM 622 N N . LEU A 1 80 ? 7.783 1.508 -9.868 1.00 94.12 80 LEU A N 1
ATOM 623 C CA . LEU A 1 80 ? 8.300 0.745 -8.736 1.00 94.12 80 LEU A CA 1
ATOM 624 C C . LEU A 1 80 ? 7.905 1.378 -7.403 1.00 94.12 80 LEU A C 1
ATOM 626 O O . LEU A 1 80 ? 7.448 0.657 -6.524 1.00 94.12 80 LEU A O 1
ATOM 630 N N . SER A 1 81 ? 8.013 2.701 -7.271 1.00 92.06 81 SER A N 1
ATOM 631 C CA . SER A 1 81 ? 7.566 3.422 -6.077 1.00 92.06 81 SER A CA 1
ATOM 632 C C . SER A 1 81 ? 6.070 3.245 -5.824 1.00 92.06 81 SER A C 1
ATOM 634 O O . SER A 1 81 ? 5.683 2.989 -4.691 1.00 92.06 81 SER A O 1
ATOM 636 N N . LEU A 1 82 ? 5.233 3.302 -6.864 1.00 94.12 82 LEU A N 1
ATOM 637 C CA . LEU A 1 82 ? 3.796 3.048 -6.756 1.00 94.12 82 LEU A CA 1
ATOM 638 C C . LEU A 1 82 ? 3.505 1.624 -6.253 1.00 94.12 82 LEU A C 1
ATOM 640 O O . LEU A 1 82 ? 2.692 1.434 -5.349 1.00 94.12 82 LEU A O 1
ATOM 644 N N . ILE A 1 83 ? 4.189 0.620 -6.807 1.00 93.62 83 ILE A N 1
ATOM 645 C CA . ILE A 1 83 ? 4.064 -0.771 -6.354 1.00 93.62 83 ILE A CA 1
ATOM 646 C C . ILE A 1 83 ? 4.507 -0.903 -4.894 1.00 93.62 83 ILE A C 1
ATOM 648 O O . ILE A 1 83 ? 3.831 -1.580 -4.120 1.00 93.62 83 ILE A O 1
ATOM 652 N N . ASP A 1 84 ? 5.599 -0.249 -4.504 1.00 90.06 84 ASP A N 1
ATOM 653 C CA . ASP A 1 84 ? 6.122 -0.288 -3.136 1.00 90.06 84 ASP A CA 1
ATOM 654 C C . ASP A 1 84 ? 5.138 0.345 -2.144 1.00 90.06 84 ASP A C 1
ATOM 656 O O . ASP A 1 84 ? 4.858 -0.237 -1.094 1.00 90.06 84 ASP A O 1
ATOM 660 N N . THR A 1 85 ? 4.526 1.476 -2.513 1.00 89.31 85 THR A N 1
ATOM 661 C CA . THR A 1 85 ? 3.433 2.106 -1.759 1.00 89.31 85 THR A CA 1
ATOM 662 C C . THR A 1 85 ? 2.281 1.122 -1.564 1.00 89.31 85 THR A C 1
ATOM 664 O O . THR A 1 85 ? 1.849 0.890 -0.440 1.00 89.31 85 THR A O 1
ATOM 667 N N . LEU A 1 86 ? 1.825 0.447 -2.621 1.00 88.56 86 LEU A N 1
ATOM 668 C CA . LEU A 1 86 ? 0.719 -0.515 -2.524 1.00 88.56 86 LEU A CA 1
ATOM 669 C C . LEU A 1 86 ? 1.078 -1.805 -1.770 1.00 88.56 86 LEU A C 1
ATOM 671 O O . LEU A 1 86 ? 0.182 -2.491 -1.280 1.00 88.56 86 LEU A O 1
ATOM 675 N N . CYS A 1 87 ? 2.366 -2.144 -1.662 1.00 88.56 87 CYS A N 1
ATOM 676 C CA . CYS A 1 87 ? 2.841 -3.251 -0.830 1.00 88.56 87 CYS A CA 1
ATOM 677 C C . CYS A 1 87 ? 2.792 -2.927 0.669 1.00 88.56 87 CYS A C 1
ATOM 679 O O . CYS A 1 87 ? 2.856 -3.842 1.497 1.00 88.56 87 CYS A O 1
ATOM 681 N N . GLN A 1 88 ? 2.682 -1.651 1.044 1.00 84.62 88 GLN A N 1
ATOM 682 C CA . GLN A 1 88 ? 2.496 -1.282 2.439 1.00 84.62 88 GLN A CA 1
ATOM 683 C C . GLN A 1 88 ? 1.125 -1.742 2.943 1.00 84.62 88 GLN A C 1
ATOM 685 O O . GLN A 1 88 ? 0.165 -1.916 2.194 1.00 84.62 88 GLN A O 1
ATOM 690 N N . SER A 1 89 ? 1.024 -1.945 4.257 1.00 76.12 89 SER A N 1
ATOM 691 C CA . SER A 1 89 ? -0.261 -2.259 4.882 1.00 76.12 89 SER A CA 1
ATOM 692 C C . SER A 1 89 ? -1.276 -1.151 4.554 1.00 76.12 89 SER A C 1
ATOM 694 O O . SER A 1 89 ? -0.946 0.016 4.775 1.00 76.12 89 SER A O 1
ATOM 696 N N . PRO A 1 90 ? -2.510 -1.480 4.115 1.00 75.44 90 PRO A N 1
ATOM 697 C CA . PRO A 1 90 ? -3.550 -0.482 3.835 1.00 75.44 90 PRO A CA 1
ATOM 698 C C . PRO A 1 90 ? -3.792 0.500 4.992 1.00 75.44 90 PRO A C 1
ATOM 700 O O . PRO A 1 90 ? -4.125 1.661 4.762 1.00 75.44 90 PRO A O 1
ATOM 703 N N . HIS A 1 91 ? -3.544 0.045 6.225 1.00 71.88 91 HIS A N 1
ATOM 704 C CA . HIS A 1 91 ? -3.636 0.800 7.478 1.00 71.88 91 HIS A CA 1
ATOM 705 C C . HIS A 1 91 ? -2.585 1.909 7.598 1.00 71.88 91 HIS A C 1
ATOM 707 O O . HIS A 1 91 ? -2.816 2.930 8.239 1.00 71.88 91 HIS A O 1
ATOM 713 N N . LYS A 1 92 ? -1.396 1.679 7.030 1.00 77.88 92 LYS A N 1
ATOM 714 C CA . LYS A 1 92 ? -0.260 2.609 7.078 1.00 77.88 92 LYS A CA 1
ATOM 715 C C . LYS A 1 92 ? -0.308 3.642 5.969 1.00 77.88 92 LYS A C 1
ATOM 717 O O . LYS A 1 92 ? 0.383 4.644 6.086 1.00 77.88 92 LYS A O 1
ATOM 722 N N . LEU A 1 93 ? -1.106 3.401 4.932 1.00 80.38 93 LEU A N 1
ATOM 723 C CA . LEU A 1 93 ? -1.261 4.331 3.830 1.00 80.38 93 LEU A CA 1
ATOM 724 C C . LEU A 1 93 ? -2.139 5.510 4.275 1.00 80.38 93 LEU A C 1
ATOM 726 O O . LEU A 1 93 ? -3.282 5.298 4.683 1.00 80.38 93 LEU A O 1
ATOM 730 N N . PRO A 1 94 ? -1.669 6.761 4.189 1.00 73.69 94 PRO A N 1
ATOM 731 C CA . PRO A 1 94 ? -2.507 7.954 4.181 1.00 73.69 94 PRO A CA 1
ATOM 732 C C . PRO A 1 94 ? -3.617 7.877 3.126 1.00 73.69 94 PRO A C 1
ATOM 734 O O . PRO A 1 94 ? -3.574 7.073 2.195 1.00 73.69 94 PRO A O 1
ATOM 737 N N . LYS A 1 95 ? -4.678 8.672 3.293 1.00 73.81 95 LYS A N 1
ATOM 738 C CA . LYS A 1 95 ? -5.715 8.787 2.255 1.00 73.81 95 LYS A CA 1
ATOM 739 C C . LYS A 1 95 ? -5.136 9.437 0.995 1.00 73.81 95 LYS A C 1
ATOM 741 O O . LYS A 1 95 ? -5.339 8.901 -0.087 1.00 73.81 95 LYS A O 1
ATOM 746 N N . ASP A 1 96 ? -4.372 10.505 1.186 1.00 80.50 96 ASP A N 1
ATOM 747 C CA . ASP A 1 96 ? -3.743 11.284 0.118 1.00 80.50 96 ASP A CA 1
ATOM 748 C C . ASP A 1 96 ? -2.791 10.424 -0.735 1.00 80.50 96 ASP A C 1
ATOM 750 O O . ASP A 1 96 ? -2.694 10.628 -1.938 1.00 80.50 96 ASP A O 1
ATOM 754 N N . ASP A 1 97 ? -2.181 9.384 -0.152 1.00 80.50 97 ASP A N 1
ATOM 755 C CA . ASP A 1 97 ? -1.318 8.440 -0.875 1.00 80.50 97 ASP A CA 1
ATOM 756 C C . ASP A 1 97 ? -2.076 7.595 -1.912 1.00 80.50 97 ASP A C 1
ATOM 758 O O . ASP A 1 97 ? -1.481 7.168 -2.899 1.00 80.50 97 ASP A O 1
ATOM 762 N N . LEU A 1 98 ? -3.379 7.341 -1.721 1.00 85.25 98 LEU A N 1
ATOM 763 C CA . LEU A 1 98 ? -4.192 6.655 -2.735 1.00 85.25 98 LEU A CA 1
ATOM 764 C C . LEU A 1 98 ? -4.565 7.596 -3.883 1.00 85.25 98 LEU A C 1
ATOM 766 O O . LEU A 1 98 ? -4.569 7.168 -5.035 1.00 85.25 98 LEU A O 1
ATOM 770 N N . ASP A 1 99 ? -4.837 8.866 -3.586 1.00 87.38 99 ASP A N 1
ATOM 771 C CA . ASP A 1 99 ? -5.092 9.874 -4.618 1.00 87.38 99 ASP A CA 1
ATOM 772 C C . ASP A 1 99 ? -3.815 10.104 -5.451 1.00 87.38 99 ASP A C 1
ATOM 774 O O . ASP A 1 99 ? -3.858 10.074 -6.680 1.00 87.38 99 ASP A O 1
ATOM 778 N N . GLU A 1 100 ? -2.654 10.207 -4.796 1.00 89.44 100 GLU A N 1
ATOM 779 C CA . GLU A 1 100 ? -1.342 10.277 -5.454 1.00 89.44 100 GLU A CA 1
ATOM 780 C C . GLU A 1 100 ? -1.047 9.020 -6.286 1.00 89.44 100 GLU A C 1
ATOM 782 O O . GLU A 1 100 ? -0.540 9.111 -7.404 1.00 89.44 100 GLU A O 1
ATOM 787 N N . ALA A 1 101 ? -1.421 7.835 -5.790 1.00 91.81 101 ALA A N 1
ATOM 788 C CA . ALA A 1 101 ? -1.294 6.590 -6.541 1.00 91.81 101 ALA A CA 1
ATOM 789 C C . ALA A 1 101 ? -2.101 6.609 -7.850 1.00 91.81 101 ALA A C 1
ATOM 791 O O . ALA A 1 101 ? -1.624 6.103 -8.869 1.00 91.81 101 ALA A O 1
ATOM 792 N N . HIS A 1 102 ? -3.291 7.217 -7.847 1.00 91.19 102 HIS A N 1
ATOM 793 C CA . HIS A 1 102 ? -4.090 7.403 -9.057 1.00 91.19 102 HIS A CA 1
ATOM 794 C C . HIS A 1 102 ? -3.435 8.385 -10.038 1.00 91.19 102 HIS A C 1
ATOM 796 O O . HIS A 1 102 ? -3.341 8.063 -11.223 1.00 91.19 102 HIS A O 1
ATOM 802 N N . TYR A 1 103 ? -2.902 9.517 -9.566 1.00 93.12 103 TYR A N 1
ATOM 803 C CA . TYR A 1 103 ? -2.176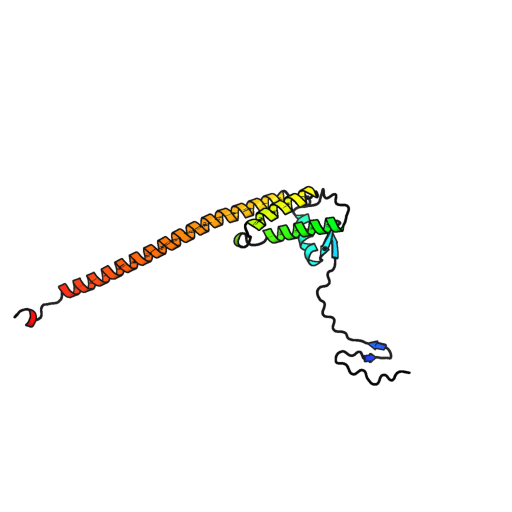 10.465 -10.427 1.00 93.12 103 TYR A CA 1
ATOM 804 C C . TYR A 1 103 ? -0.902 9.860 -11.035 1.00 93.12 103 TYR A C 1
ATOM 806 O O . TYR A 1 103 ? -0.595 10.071 -12.215 1.00 93.12 103 TYR A O 1
ATOM 814 N N . ALA A 1 104 ? -0.162 9.068 -10.255 1.00 95.50 104 ALA A N 1
ATOM 815 C CA . ALA A 1 104 ? 1.011 8.348 -10.737 1.00 95.50 104 ALA A CA 1
ATOM 816 C C . ALA A 1 104 ? 0.635 7.317 -11.814 1.00 95.50 104 ALA A C 1
ATOM 818 O O . ALA A 1 104 ? 1.312 7.222 -12.840 1.00 95.50 104 ALA A O 1
ATOM 819 N N . LEU A 1 105 ? -0.455 6.570 -11.605 1.00 96.38 105 LEU A N 1
ATOM 820 C CA . LEU A 1 105 ? -0.972 5.598 -12.568 1.00 96.38 105 LEU A CA 1
ATOM 821 C C . LEU A 1 105 ? -1.403 6.263 -13.884 1.00 96.38 105 LEU A C 1
ATOM 823 O O . LEU A 1 105 ? -1.058 5.761 -14.955 1.00 96.38 105 LEU A O 1
ATOM 827 N N . GLU A 1 106 ? -2.119 7.387 -13.815 1.00 96.25 106 GLU A N 1
ATOM 828 C CA . GLU A 1 106 ? -2.527 8.173 -14.988 1.00 96.25 106 GLU A CA 1
ATOM 829 C C . GLU A 1 106 ? -1.296 8.628 -15.780 1.00 96.25 106 GLU A C 1
ATOM 831 O O . GLU A 1 106 ? -1.169 8.327 -16.966 1.00 96.25 106 GLU A O 1
ATOM 836 N N . SER A 1 107 ? -0.310 9.210 -15.090 1.00 94.88 107 SER A N 1
ATOM 837 C CA . SER A 1 107 ? 0.951 9.656 -15.698 1.00 94.88 107 SER A CA 1
ATOM 838 C C . SER A 1 107 ? 1.713 8.521 -16.396 1.00 94.88 107 SER A C 1
ATOM 840 O O . SER A 1 107 ? 2.319 8.723 -17.451 1.00 94.88 107 SER A O 1
ATOM 842 N N . LEU A 1 108 ? 1.721 7.321 -15.806 1.00 96.38 108 LEU A N 1
ATOM 843 C CA . LEU A 1 108 ? 2.344 6.131 -16.393 1.00 96.38 108 LEU A CA 1
ATOM 844 C C . LEU A 1 108 ? 1.581 5.640 -17.627 1.00 96.38 108 LEU A C 1
ATOM 846 O O . LEU A 1 108 ? 2.196 5.269 -18.628 1.00 96.38 108 LEU A O 1
ATOM 850 N N . THR A 1 109 ? 0.253 5.661 -17.568 1.00 96.12 109 THR A N 1
ATOM 851 C CA . THR A 1 109 ? -0.614 5.239 -18.673 1.00 96.12 109 THR A CA 1
ATOM 852 C C . THR A 1 109 ? -0.471 6.183 -19.866 1.00 96.12 109 THR A C 1
ATOM 854 O O . THR A 1 109 ? -0.283 5.720 -20.991 1.00 96.12 109 THR A O 1
ATOM 857 N N . ASP A 1 110 ? -0.408 7.493 -19.620 1.00 94.62 110 ASP A N 1
ATOM 858 C CA . ASP A 1 110 ? -0.121 8.514 -20.636 1.00 94.62 110 ASP A CA 1
ATOM 859 C C . ASP A 1 110 ? 1.248 8.317 -21.304 1.00 94.62 110 ASP A C 1
ATOM 861 O O . ASP A 1 110 ? 1.439 8.617 -22.486 1.00 94.62 110 ASP A O 1
ATOM 865 N N . ALA A 1 111 ? 2.216 7.768 -20.565 1.00 93.94 111 ALA A N 1
ATOM 866 C CA . ALA A 1 111 ? 3.531 7.406 -21.087 1.00 93.94 111 ALA A CA 1
ATOM 867 C C . ALA A 1 111 ? 3.550 6.074 -21.871 1.00 93.94 111 ALA A C 1
ATOM 869 O O . ALA A 1 111 ? 4.605 5.679 -22.385 1.00 93.94 111 ALA A O 1
ATOM 870 N N . GLY A 1 112 ? 2.404 5.396 -21.986 1.00 94.75 112 GLY A N 1
ATOM 871 C CA . GLY A 1 112 ? 2.220 4.159 -22.745 1.00 94.75 112 GLY A CA 1
ATOM 872 C C . GLY A 1 112 ? 2.401 2.873 -21.936 1.00 94.75 112 GLY A C 1
ATOM 873 O O . GLY A 1 112 ? 2.543 1.799 -22.527 1.00 94.75 112 GLY A O 1
ATOM 874 N N . PHE A 1 113 ? 2.432 2.942 -20.600 1.00 96.25 113 PHE A N 1
ATOM 875 C CA . PHE A 1 113 ? 2.413 1.732 -19.774 1.00 96.25 113 PHE A CA 1
ATOM 876 C C . PHE A 1 113 ? 1.003 1.126 -19.731 1.00 96.25 113 PHE A C 1
ATOM 878 O O . PHE A 1 113 ? 0.013 1.828 -19.546 1.00 96.25 113 PHE A O 1
ATOM 885 N N . LYS A 1 114 ? 0.908 -0.201 -19.859 1.00 96.88 114 LYS A N 1
ATOM 886 C CA . LYS A 1 114 ? -0.353 -0.953 -19.737 1.00 96.88 114 LYS A CA 1
ATOM 887 C C . LYS A 1 114 ? -0.497 -1.446 -18.301 1.00 96.88 114 LYS A C 1
ATOM 889 O O . LYS A 1 114 ? 0.119 -2.445 -17.930 1.00 96.88 114 LYS A O 1
ATOM 894 N N . LEU A 1 115 ? -1.272 -0.735 -17.485 1.00 96.94 115 LEU A N 1
ATOM 895 C CA . LEU A 1 115 ? -1.332 -0.956 -16.035 1.00 96.94 115 LEU A CA 1
ATOM 896 C C . LEU A 1 115 ? -2.738 -1.289 -15.512 1.00 96.94 115 LEU A C 1
ATOM 898 O O . LEU A 1 115 ? -2.994 -1.120 -14.323 1.00 96.94 115 LEU A O 1
ATOM 902 N N . ASP A 1 116 ? -3.621 -1.846 -16.349 1.00 96.31 116 ASP A N 1
ATOM 903 C CA . ASP A 1 116 ? -4.982 -2.269 -15.952 1.00 96.31 116 ASP A CA 1
ATOM 904 C C . ASP A 1 116 ? -4.966 -3.203 -14.723 1.00 96.31 116 ASP A C 1
ATOM 906 O O . ASP A 1 116 ? -5.830 -3.166 -13.840 1.00 96.31 116 ASP A O 1
ATOM 910 N N . TRP A 1 117 ? -3.943 -4.062 -14.637 1.00 96.56 117 TRP A N 1
ATOM 911 C CA . TRP A 1 117 ? -3.750 -4.970 -13.508 1.00 96.56 117 TRP A CA 1
ATOM 912 C C . TRP A 1 117 ? -3.449 -4.224 -12.201 1.00 96.56 117 TRP A C 1
ATOM 914 O O . TRP A 1 117 ? -3.877 -4.671 -11.133 1.00 96.56 117 TRP A O 1
ATOM 924 N N . LEU A 1 118 ? -2.735 -3.098 -12.279 1.00 95.81 118 LEU A N 1
ATOM 925 C CA . LEU A 1 118 ? -2.360 -2.268 -11.140 1.00 95.81 118 LEU A CA 1
ATOM 926 C C . LEU A 1 118 ? -3.512 -1.346 -10.738 1.00 95.81 118 LEU A C 1
ATOM 928 O O . LEU A 1 118 ? -3.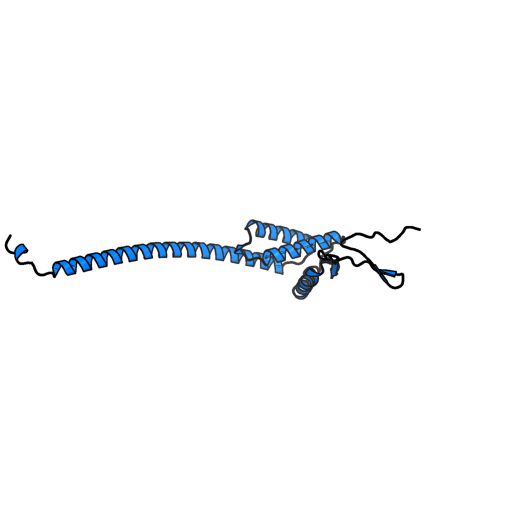777 -1.207 -9.547 1.00 95.81 118 LEU A O 1
ATOM 932 N N . GLU A 1 119 ? -4.263 -0.817 -11.706 1.00 95.25 119 GLU A N 1
ATOM 933 C CA . GLU A 1 119 ? -5.505 -0.073 -11.462 1.00 95.25 119 GLU A CA 1
ATOM 934 C C . GLU A 1 119 ? -6.475 -0.899 -10.611 1.00 95.25 119 GLU A C 1
ATOM 936 O O . GLU A 1 119 ? -6.895 -0.484 -9.528 1.00 95.25 119 GLU A O 1
ATOM 941 N N . LYS A 1 120 ? -6.729 -2.147 -11.030 1.00 94.38 120 LYS A N 1
ATOM 942 C CA . LYS A 1 120 ? -7.564 -3.087 -10.276 1.00 94.38 120 LYS A CA 1
ATOM 943 C C . LYS A 1 120 ? -7.035 -3.325 -8.861 1.00 94.38 120 LYS A C 1
ATOM 945 O O . LYS A 1 120 ? -7.821 -3.539 -7.936 1.00 94.38 120 LYS A O 1
ATOM 950 N N . LYS A 1 121 ? -5.712 -3.331 -8.675 1.00 93.31 121 LYS A N 1
ATOM 951 C CA . LYS A 1 121 ? -5.096 -3.491 -7.353 1.00 93.31 121 LYS A CA 1
ATOM 952 C C . LYS A 1 121 ? -5.297 -2.262 -6.474 1.00 93.31 121 LYS A C 1
ATOM 954 O O . LYS A 1 121 ? -5.633 -2.443 -5.307 1.00 93.31 121 LYS A O 1
ATOM 959 N N . ILE A 1 122 ? -5.179 -1.055 -7.020 1.00 92.06 122 ILE A N 1
ATOM 960 C CA . ILE A 1 122 ? -5.454 0.191 -6.292 1.00 92.06 122 ILE A CA 1
ATOM 961 C C . ILE A 1 122 ? -6.911 0.214 -5.811 1.00 92.06 122 ILE A C 1
ATOM 963 O O . ILE A 1 122 ? -7.159 0.456 -4.629 1.00 92.06 122 ILE A O 1
ATOM 967 N N . SER A 1 123 ? -7.874 -0.160 -6.665 1.00 91.06 123 SER A N 1
ATOM 968 C CA . SER A 1 123 ? -9.284 -0.269 -6.257 1.00 91.06 123 SER A CA 1
ATOM 969 C C . SER A 1 123 ? -9.488 -1.280 -5.122 1.00 91.06 123 SER A C 1
ATOM 971 O O . SER A 1 123 ? -10.184 -0.989 -4.153 1.00 91.06 12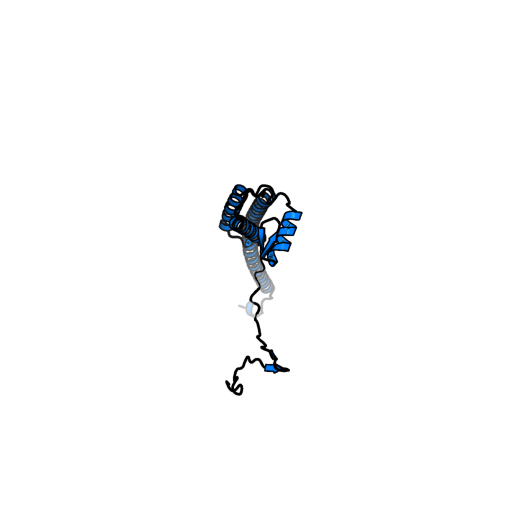3 SER A O 1
ATOM 973 N N . GLN A 1 124 ? -8.832 -2.447 -5.190 1.00 91.50 124 GLN A N 1
ATOM 974 C CA . GLN A 1 124 ? -8.896 -3.457 -4.123 1.00 91.50 124 GLN A CA 1
ATOM 975 C C . GLN A 1 124 ? -8.356 -2.932 -2.788 1.00 91.50 124 GLN A C 1
ATOM 977 O O . GLN A 1 124 ? -8.963 -3.180 -1.747 1.00 91.50 124 GLN A O 1
ATOM 982 N N . VAL A 1 125 ? -7.230 -2.213 -2.804 1.00 89.88 125 VAL A N 1
ATOM 983 C CA . VAL A 1 125 ? -6.645 -1.616 -1.592 1.00 89.88 125 VAL A CA 1
ATOM 984 C C . VAL A 1 125 ? -7.579 -0.553 -1.007 1.00 89.88 125 VAL A C 1
ATOM 986 O O . VAL A 1 125 ? -7.774 -0.521 0.209 1.00 89.88 125 VAL A O 1
ATOM 989 N N . SER A 1 126 ? -8.211 0.260 -1.858 1.00 87.38 126 SER A N 1
ATOM 990 C CA . SER A 1 126 ? -9.198 1.261 -1.440 1.00 87.38 126 SER A CA 1
ATOM 991 C C . SER A 1 126 ? -10.404 0.620 -0.735 1.00 87.38 126 SER A C 1
ATOM 993 O O . SER A 1 126 ? -10.737 0.995 0.391 1.00 87.38 126 SER A O 1
ATOM 995 N N . GLU A 1 127 ? -10.984 -0.437 -1.316 1.00 89.00 127 GLU A N 1
ATOM 996 C CA . GLU A 1 127 ? -12.092 -1.180 -0.696 1.00 89.00 127 GLU A CA 1
ATOM 997 C C . GLU A 1 127 ? -11.710 -1.827 0.644 1.00 89.00 127 GLU A C 1
ATOM 999 O O . GLU A 1 127 ? -12.521 -1.882 1.571 1.00 89.00 127 GLU A O 1
ATOM 1004 N N . MET A 1 128 ? -10.491 -2.370 0.755 1.00 86.94 128 MET A N 1
ATOM 1005 C CA . MET A 1 128 ? -10.014 -2.978 2.003 1.00 86.94 128 MET A CA 1
ATOM 1006 C C . MET A 1 128 ? -9.951 -1.947 3.130 1.00 86.94 128 MET A C 1
ATOM 1008 O O . MET A 1 128 ? -10.352 -2.248 4.253 1.00 86.94 128 MET A O 1
ATOM 1012 N N . LYS A 1 129 ? -9.497 -0.733 2.816 1.00 84.44 129 LYS A N 1
ATOM 1013 C CA . LYS A 1 129 ? -9.368 0.372 3.769 1.00 84.44 129 LYS A CA 1
ATOM 1014 C C . LYS A 1 129 ? -10.723 0.893 4.249 1.00 84.44 129 LYS A C 1
ATOM 1016 O O . LYS A 1 129 ? -10.881 1.218 5.422 1.00 84.44 129 LYS A O 1
ATOM 1021 N N . GLU A 1 130 ? -11.716 0.936 3.364 1.00 84.69 130 GLU A N 1
ATOM 1022 C CA . GLU A 1 130 ? -13.088 1.295 3.735 1.00 84.69 130 GLU A CA 1
ATOM 1023 C C . GLU A 1 130 ? -13.709 0.251 4.676 1.00 84.69 130 GLU A C 1
ATOM 1025 O O . GLU A 1 130 ? -14.145 0.589 5.776 1.00 84.69 130 GLU A O 1
ATOM 1030 N N . LYS A 1 131 ? -13.656 -1.036 4.301 1.00 85.31 131 LYS A N 1
ATOM 1031 C CA . LYS A 1 131 ? -14.188 -2.141 5.123 1.00 85.31 131 LYS A CA 1
ATOM 1032 C C . LYS A 1 131 ? -13.535 -2.220 6.498 1.00 85.31 131 LYS A C 1
ATOM 1034 O O . LYS A 1 131 ? -14.177 -2.592 7.478 1.00 85.31 131 LYS A O 1
ATOM 1039 N N . GLU A 1 132 ? -12.249 -1.913 6.569 1.00 83.50 132 GLU A N 1
ATOM 1040 C CA . GLU A 1 132 ? -11.526 -1.862 7.828 1.00 83.50 132 GLU A CA 1
ATOM 1041 C C . GLU A 1 132 ? -11.994 -0.700 8.705 1.00 83.50 132 GLU A C 1
ATOM 1043 O O . GLU A 1 132 ? -12.240 -0.913 9.889 1.00 83.50 132 GLU A O 1
ATOM 1048 N N . LYS A 1 133 ? -12.172 0.502 8.147 1.00 81.31 133 LYS A N 1
ATOM 1049 C CA . LYS A 1 133 ? -12.683 1.656 8.897 1.00 81.31 133 LYS A CA 1
ATOM 1050 C C . LYS A 1 133 ? -14.046 1.359 9.528 1.00 81.31 133 LYS A C 1
ATOM 1052 O O . LYS A 1 133 ? -14.265 1.688 10.694 1.00 81.31 133 LYS A O 1
ATOM 1057 N N . ASP A 1 134 ? -14.921 0.688 8.783 1.00 81.88 134 ASP A N 1
ATOM 1058 C CA . ASP A 1 134 ? -16.215 0.210 9.280 1.00 81.88 134 ASP A CA 1
ATOM 1059 C C . ASP A 1 134 ? -16.065 -0.892 10.342 1.00 81.88 134 ASP A C 1
ATOM 1061 O O . ASP A 1 134 ? -16.839 -0.986 11.295 1.00 81.88 134 ASP A O 1
ATOM 1065 N N . GLY A 1 135 ? -15.052 -1.749 10.200 1.00 85.62 135 GLY A N 1
ATOM 1066 C CA . GLY A 1 135 ? -14.706 -2.756 11.197 1.00 85.62 135 GLY A CA 1
ATOM 1067 C C . GLY A 1 135 ? -14.198 -2.149 12.505 1.00 85.62 135 GLY A C 1
ATOM 1068 O O . GLY A 1 135 ? -14.575 -2.618 13.579 1.00 85.62 135 GLY A O 1
ATOM 1069 N N . GLU A 1 136 ? -13.374 -1.106 12.419 1.00 87.62 136 GLU A N 1
ATOM 1070 C CA . GLU A 1 136 ? -12.775 -0.417 13.562 1.00 87.62 136 GLU A CA 1
ATOM 1071 C C . GLU A 1 136 ? -13.816 0.381 14.346 1.00 87.62 136 GLU A C 1
ATOM 1073 O O . GLU A 1 136 ? -13.847 0.287 15.572 1.00 87.62 136 GLU A O 1
ATOM 1078 N N . SER A 1 137 ? -14.717 1.100 13.667 1.00 84.19 137 SER A N 1
ATOM 1079 C CA . SER A 1 137 ? -15.829 1.793 14.334 1.00 84.19 137 SER A CA 1
ATOM 1080 C C . SER A 1 137 ? -16.714 0.805 15.096 1.00 84.19 137 SER A C 1
ATOM 1082 O O . SER A 1 137 ? -16.946 0.974 16.293 1.00 84.19 137 SER A O 1
ATOM 1084 N N . ARG A 1 138 ? -17.090 -0.312 14.458 1.00 92.50 138 ARG A N 1
ATOM 1085 C CA . ARG A 1 138 ? -17.838 -1.391 15.115 1.00 92.50 138 ARG A CA 1
ATOM 1086 C C . ARG A 1 138 ? -17.077 -1.990 16.300 1.00 92.50 138 ARG A C 1
ATOM 1088 O O . ARG A 1 138 ? -17.693 -2.337 17.305 1.00 92.50 138 ARG A O 1
ATOM 1095 N N . ARG A 1 139 ? -15.750 -2.134 16.208 1.00 93.69 139 ARG A N 1
ATOM 1096 C CA . ARG A 1 139 ? -14.923 -2.616 17.326 1.00 93.69 139 ARG A CA 1
ATOM 1097 C C . ARG A 1 139 ? -14.988 -1.654 18.510 1.00 93.69 139 ARG A C 1
ATOM 1099 O O . ARG A 1 139 ? -15.158 -2.114 19.635 1.00 93.69 139 ARG A O 1
ATOM 1106 N N . GLN A 1 140 ? -14.875 -0.352 18.257 1.00 94.44 140 GLN A N 1
ATOM 1107 C CA . GLN A 1 140 ? -14.946 0.687 19.288 1.00 94.44 140 GLN A CA 1
ATOM 1108 C C . GLN A 1 140 ? -16.318 0.722 19.972 1.00 94.44 140 GLN A C 1
ATOM 1110 O O . GLN A 1 140 ? -16.385 0.839 21.197 1.00 94.44 140 GLN A O 1
ATOM 1115 N N . ASP A 1 141 ? -17.400 0.547 19.211 1.00 94.81 141 ASP A N 1
ATOM 1116 C CA . ASP A 1 141 ? -18.755 0.452 19.764 1.00 94.81 141 ASP A CA 1
ATOM 1117 C C . ASP A 1 141 ? -18.900 -0.768 20.686 1.00 94.81 141 ASP A C 1
ATOM 1119 O O . ASP A 1 141 ? -19.335 -0.634 21.831 1.00 94.81 141 ASP A O 1
ATOM 1123 N N . ILE A 1 142 ? -18.443 -1.945 20.239 1.00 96.38 142 ILE A N 1
ATOM 1124 C CA . ILE A 1 142 ? -18.444 -3.171 21.054 1.00 96.38 142 ILE A CA 1
ATOM 1125 C C . ILE A 1 142 ? -17.578 -3.002 22.310 1.00 96.38 142 ILE A C 1
ATOM 1127 O O . ILE A 1 142 ? -17.950 -3.459 23.391 1.00 96.38 142 ILE A O 1
ATOM 1131 N N . GLU A 1 143 ? -16.422 -2.348 22.202 1.00 96.50 143 GLU A N 1
ATOM 1132 C CA . GLU A 1 143 ? -15.533 -2.098 23.338 1.00 96.50 143 GLU A CA 1
ATOM 1133 C C . GLU A 1 143 ? -16.193 -1.190 24.386 1.00 96.50 143 GLU A C 1
ATOM 1135 O O . GLU A 1 143 ? -16.085 -1.443 25.592 1.00 96.50 143 GLU A O 1
ATOM 1140 N N . LYS A 1 144 ? -16.939 -0.176 23.937 1.00 97.12 144 LYS A N 1
ATOM 1141 C CA . LYS A 1 144 ? -17.736 0.687 24.809 1.00 97.12 144 LYS A CA 1
ATOM 1142 C C . LYS A 1 144 ? -18.863 -0.090 25.490 1.00 97.12 144 LYS A C 1
ATOM 1144 O O . LYS A 1 144 ? -18.980 -0.019 26.712 1.00 97.12 144 LYS A O 1
ATOM 1149 N N . GLU A 1 145 ? -19.638 -0.869 24.738 1.00 97.62 145 GLU A N 1
ATOM 11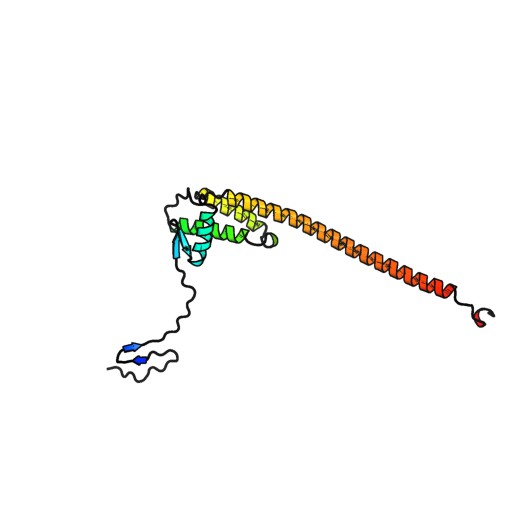50 C CA . GLU A 1 145 ? -20.704 -1.711 25.301 1.00 97.62 145 GLU A CA 1
ATOM 1151 C C . GLU A 1 145 ? -20.160 -2.713 26.326 1.00 97.62 145 GLU A C 1
ATOM 1153 O O . GLU A 1 145 ? -20.745 -2.898 27.395 1.00 97.62 145 GLU A O 1
ATOM 1158 N N . LEU A 1 146 ? -19.002 -3.320 26.048 1.00 97.75 146 LEU A N 1
ATOM 1159 C CA . LEU A 1 146 ? -18.333 -4.235 26.968 1.00 97.75 146 LEU A CA 1
ATOM 1160 C C . LEU A 1 146 ? -17.919 -3.531 28.265 1.00 97.75 146 LEU A C 1
ATOM 1162 O O . LEU A 1 146 ? -18.039 -4.111 29.346 1.00 97.75 146 LEU A O 1
ATOM 1166 N N . LYS A 1 147 ? -17.425 -2.292 28.176 1.00 97.88 147 LYS A N 1
ATOM 1167 C CA . LYS A 1 147 ? -17.060 -1.488 29.347 1.00 97.88 147 LYS A CA 1
ATOM 1168 C C . LYS A 1 147 ? -18.287 -1.144 30.193 1.00 97.88 147 LYS A C 1
ATOM 1170 O O . LYS A 1 147 ? -18.242 -1.321 31.411 1.00 97.88 147 LYS A O 1
ATOM 1175 N N . ASP A 1 148 ? -19.381 -0.733 29.557 1.00 98.00 148 ASP A N 1
ATOM 1176 C CA . ASP A 1 148 ? -20.643 -0.425 30.235 1.00 98.00 148 ASP A CA 1
ATOM 1177 C C . ASP A 1 148 ? -21.235 -1.672 30.910 1.00 98.00 148 ASP A C 1
ATOM 1179 O O . ASP A 1 148 ? -21.707 -1.611 32.048 1.00 98.00 148 ASP A O 1
ATOM 1183 N N . LEU A 1 149 ? -21.179 -2.827 30.238 1.00 97.62 149 LEU A N 1
ATOM 1184 C CA . LEU A 1 149 ? -21.660 -4.090 30.791 1.00 97.62 149 LEU A CA 1
ATOM 1185 C C . LEU A 1 149 ? -20.815 -4.548 31.985 1.00 97.62 149 LEU A C 1
ATOM 1187 O O . LEU A 1 149 ? -21.378 -4.959 32.996 1.00 97.62 149 LEU A O 1
ATOM 1191 N N . LYS A 1 150 ? -19.483 -4.423 31.907 1.00 97.88 150 LYS A N 1
ATOM 1192 C CA . LYS A 1 150 ? -18.588 -4.714 33.039 1.00 97.88 150 LYS A CA 1
ATOM 1193 C C . LYS A 1 150 ? -18.937 -3.875 34.266 1.00 97.88 150 LYS A C 1
ATOM 1195 O O . LYS A 1 150 ? -19.017 -4.432 35.355 1.00 97.88 150 LYS A O 1
ATOM 1200 N N . GLN A 1 151 ? -19.201 -2.579 34.086 1.00 97.38 151 GLN A N 1
ATOM 1201 C CA . GLN A 1 151 ? -19.610 -1.711 35.191 1.00 97.38 151 GLN A CA 1
ATOM 1202 C C . GLN A 1 151 ? -20.935 -2.174 35.810 1.00 97.38 151 GLN A C 1
ATOM 1204 O O . GLN A 1 151 ? -21.013 -2.350 37.022 1.00 97.38 151 GLN A O 1
ATOM 1209 N N . LYS A 1 152 ? -21.951 -2.459 34.983 1.00 97.75 152 LYS A N 1
ATOM 1210 C CA . LYS A 1 152 ? -23.246 -2.972 35.464 1.00 97.75 152 LYS A CA 1
ATOM 1211 C C . LYS A 1 152 ? -23.102 -4.286 36.235 1.00 97.75 152 LYS A C 1
ATOM 1213 O O . LYS A 1 152 ? -23.782 -4.474 37.239 1.00 97.75 152 LYS A O 1
ATOM 1218 N N . CYS A 1 153 ? -22.230 -5.192 35.788 1.00 96.69 153 CYS A N 1
ATOM 1219 C CA . CYS A 1 153 ? -21.945 -6.431 36.512 1.00 96.69 153 CYS A CA 1
ATOM 1220 C C . CYS A 1 153 ? -21.344 -6.153 37.893 1.00 96.69 153 CYS A C 1
ATOM 1222 O O . CYS A 1 153 ? -21.806 -6.743 38.864 1.00 96.69 153 CYS A O 1
ATOM 1224 N N . SER A 1 154 ? -20.383 -5.230 37.998 1.00 97.25 154 SER A N 1
ATOM 1225 C CA . SER A 1 154 ? -19.814 -4.828 39.290 1.00 97.25 154 SER A CA 1
ATOM 1226 C C . SER A 1 154 ? -20.858 -4.210 40.224 1.00 97.25 154 SER A C 1
ATOM 1228 O O . SER A 1 154 ? -20.870 -4.516 41.415 1.00 97.25 154 SER A O 1
ATOM 1230 N N . ASP A 1 155 ? -21.771 -3.391 39.698 1.00 97.44 155 ASP A N 1
ATOM 1231 C CA . ASP A 1 155 ? -22.840 -2.782 40.497 1.00 97.44 155 ASP A CA 1
ATOM 1232 C C . ASP A 1 155 ? -23.808 -3.844 41.049 1.00 97.44 155 ASP A C 1
ATOM 1234 O O . ASP A 1 155 ? -24.214 -3.779 42.211 1.00 97.44 155 ASP A O 1
ATOM 1238 N N . VAL A 1 156 ? -24.167 -4.842 40.232 1.00 97.38 156 VAL A N 1
ATOM 1239 C CA . VAL A 1 156 ? -25.027 -5.966 40.644 1.00 97.38 156 VAL A CA 1
ATOM 1240 C C . VAL A 1 156 ? -24.310 -6.879 41.638 1.00 97.38 156 VAL A C 1
ATOM 1242 O O . VAL A 1 156 ? -24.918 -7.329 42.606 1.00 97.38 156 VAL A O 1
ATOM 1245 N N . GLU A 1 157 ? -23.018 -7.133 41.445 1.00 97.38 157 GLU A N 1
ATOM 1246 C CA . GLU A 1 157 ? -22.205 -7.925 42.370 1.00 97.38 157 GLU A CA 1
ATOM 1247 C C . GLU A 1 157 ? -22.110 -7.252 43.749 1.00 97.38 157 GLU A C 1
ATOM 1249 O O . GLU A 1 157 ? -22.300 -7.906 44.775 1.00 97.38 157 GLU A O 1
ATOM 1254 N N . ALA A 1 158 ? -21.939 -5.927 43.785 1.00 96.88 158 ALA A N 1
ATOM 1255 C CA . ALA A 1 158 ? -21.975 -5.154 45.024 1.00 96.88 158 ALA A CA 1
ATOM 1256 C C . ALA A 1 158 ? -23.354 -5.200 45.711 1.00 96.88 158 ALA A C 1
ATOM 1258 O O . ALA A 1 158 ? -23.429 -5.324 46.936 1.00 96.88 158 ALA A O 1
ATOM 1259 N N . GLN A 1 159 ? -24.449 -5.134 44.942 1.00 96.38 159 GLN A N 1
ATOM 1260 C CA . GLN A 1 159 ? -25.809 -5.288 45.479 1.00 96.38 159 GLN A CA 1
ATOM 1261 C C . GLN A 1 159 ? -26.023 -6.679 46.085 1.00 96.38 159 GLN A C 1
ATOM 1263 O O . GLN A 1 159 ? -26.567 -6.793 47.182 1.00 96.38 159 GLN A O 1
ATOM 1268 N N . LEU A 1 160 ? -25.540 -7.725 45.413 1.00 95.38 160 LEU A N 1
ATOM 1269 C CA . LEU A 1 160 ? -25.636 -9.098 45.896 1.00 95.38 160 LEU A CA 1
ATOM 1270 C C . LEU A 1 160 ? -24.877 -9.300 47.216 1.00 95.38 160 LEU A C 1
ATOM 1272 O O . LEU A 1 160 ? -25.406 -9.921 48.137 1.00 95.38 160 LEU A O 1
ATOM 1276 N N . GLU A 1 161 ? -23.652 -8.783 47.336 1.00 95.94 161 GLU A N 1
ATOM 1277 C CA . GLU A 1 161 ? -22.877 -8.891 48.582 1.00 95.94 161 GLU A CA 1
ATOM 1278 C C . GLU A 1 161 ? -23.510 -8.112 49.744 1.00 95.94 161 GLU A C 1
ATOM 1280 O O . GLU A 1 161 ? -23.512 -8.576 50.892 1.00 95.94 161 GLU A O 1
ATOM 1285 N N . LYS A 1 162 ? -24.128 -6.963 49.449 1.00 95.56 162 LYS A N 1
ATOM 1286 C CA . LYS A 1 162 ? -24.917 -6.216 50.431 1.00 95.56 162 LYS A CA 1
ATOM 1287 C C . LYS A 1 162 ? -26.109 -7.038 50.936 1.00 95.56 162 LYS A C 1
ATOM 1289 O O . LYS A 1 162 ? -26.242 -7.213 52.146 1.00 95.56 162 LYS A O 1
ATOM 1294 N N . GLU A 1 163 ? -26.938 -7.582 50.042 1.00 94.25 163 GLU A N 1
ATOM 1295 C CA . GLU A 1 163 ? -28.103 -8.390 50.438 1.00 94.25 163 GLU A CA 1
ATOM 1296 C C . GLU A 1 163 ? -27.703 -9.654 51.206 1.00 94.25 163 GLU A C 1
ATOM 1298 O O . GLU A 1 163 ? -28.350 -10.008 52.191 1.00 94.25 163 GLU A O 1
ATOM 1303 N N . LYS A 1 164 ? -26.611 -10.326 50.812 1.00 93.94 164 LYS A N 1
ATOM 1304 C CA . LYS A 1 164 ? -26.070 -11.465 51.575 1.00 93.94 164 LYS A CA 1
ATOM 1305 C C . LYS A 1 164 ? -25.736 -11.072 53.011 1.00 93.94 164 LYS A C 1
ATOM 1307 O O . LYS A 1 164 ? -26.070 -11.813 53.936 1.00 93.94 164 LYS A O 1
ATOM 1312 N N . SER A 1 165 ? -25.096 -9.920 53.197 1.00 92.62 165 SER A N 1
ATOM 1313 C CA . SER A 1 165 ? -24.727 -9.410 54.520 1.00 92.62 165 SER A CA 1
ATOM 1314 C C . SER A 1 165 ? -25.966 -9.094 55.369 1.00 92.62 165 SER A C 1
ATOM 1316 O O . SER A 1 165 ? -26.036 -9.496 56.531 1.00 92.62 165 SER A O 1
ATOM 1318 N N . GLU A 1 166 ? -26.983 -8.454 54.784 1.00 93.06 166 GLU A N 1
ATOM 1319 C CA . GLU A 1 166 ? -28.258 -8.150 55.454 1.00 93.06 166 GLU A CA 1
ATOM 1320 C C . GLU A 1 166 ? -29.048 -9.424 55.808 1.00 93.06 166 GLU A C 1
ATOM 1322 O O . GLU A 1 166 ? -29.557 -9.558 56.922 1.00 93.06 166 GLU A O 1
ATOM 1327 N N . ALA A 1 167 ? -29.094 -10.408 54.906 1.00 91.88 167 ALA A N 1
ATOM 1328 C CA . ALA A 1 167 ? -29.759 -11.689 55.139 1.00 91.88 167 ALA A CA 1
ATOM 1329 C C . ALA A 1 167 ? -29.082 -12.519 56.244 1.00 91.88 167 ALA A C 1
ATOM 1331 O O . ALA A 1 167 ? -29.761 -13.252 56.970 1.00 91.88 167 ALA A O 1
ATOM 1332 N N . LEU A 1 168 ? -27.754 -12.420 56.382 1.00 90.62 168 LEU A N 1
ATOM 1333 C CA . LEU A 1 168 ? -27.016 -13.019 57.496 1.00 90.62 168 LEU A CA 1
ATOM 1334 C C . LEU A 1 168 ? -27.335 -12.317 58.819 1.00 90.62 168 LEU A C 1
ATOM 1336 O O . LEU A 1 168 ? -27.584 -13.000 59.811 1.00 90.62 168 LEU A O 1
ATOM 1340 N N . ALA A 1 169 ? -27.397 -10.982 58.825 1.00 86.12 169 ALA A N 1
ATOM 1341 C CA . ALA A 1 169 ? -27.763 -10.208 60.009 1.00 86.12 169 ALA A CA 1
ATOM 1342 C C . ALA A 1 169 ? -29.192 -10.521 60.489 1.00 86.12 169 ALA A C 1
ATOM 1344 O O . ALA A 1 169 ? -29.406 -10.727 61.679 1.00 86.12 169 ALA A O 1
ATOM 1345 N N . ALA A 1 170 ? -30.159 -10.659 59.575 1.00 84.81 170 ALA A N 1
ATOM 1346 C CA . ALA A 1 170 ? -31.549 -10.988 59.914 1.00 84.81 170 ALA A CA 1
ATOM 1347 C C . ALA A 1 170 ? -31.738 -12.400 60.510 1.00 84.81 170 ALA A C 1
ATOM 1349 O O . ALA A 1 170 ? -32.746 -12.664 61.164 1.00 84.81 170 ALA A O 1
ATOM 1350 N N . LYS A 1 171 ? -30.793 -13.322 60.278 1.00 84.69 171 LYS A N 1
ATOM 1351 C CA . LYS A 1 171 ? -30.798 -14.678 60.858 1.00 84.69 171 LYS A CA 1
ATOM 1352 C C . LYS A 1 171 ? -30.066 -14.768 62.198 1.00 84.69 171 LYS A C 1
ATOM 1354 O O . LYS A 1 171 ? -30.096 -15.834 62.815 1.00 84.69 171 LYS A O 1
ATOM 1359 N N . ALA A 1 172 ? -29.387 -13.706 62.632 1.00 83.12 172 ALA A N 1
ATOM 1360 C CA . ALA A 1 172 ? -28.679 -13.707 63.902 1.00 83.12 172 ALA A CA 1
ATOM 1361 C C . ALA A 1 172 ? -29.688 -13.789 65.069 1.00 83.12 172 ALA A C 1
ATOM 1363 O O . ALA A 1 172 ? -30.674 -13.049 65.072 1.00 83.12 172 ALA A O 1
ATOM 1364 N N . PRO A 1 173 ? -29.486 -14.687 66.051 1.00 78.62 173 PRO A N 1
ATOM 1365 C CA . PRO A 1 173 ? -30.321 -14.712 67.243 1.00 78.62 173 PRO A CA 1
ATOM 1366 C C . PRO A 1 173 ? -30.138 -13.420 68.048 1.00 78.62 173 PRO A C 1
ATOM 1368 O O . PRO A 1 173 ? -29.015 -12.933 68.178 1.00 78.62 173 PRO A O 1
ATOM 1371 N N . PHE A 1 174 ? -31.226 -12.898 68.617 1.00 77.06 174 PHE A N 1
ATOM 1372 C CA . PHE A 1 174 ? -31.169 -11.764 69.544 1.00 77.06 174 PHE A CA 1
ATOM 1373 C C . PHE A 1 174 ? -30.321 -12.117 70.771 1.00 77.06 174 PHE A C 1
ATOM 1375 O O . PHE A 1 174 ? -30.426 -13.232 71.297 1.00 77.06 174 PHE A O 1
ATOM 1382 N N . SER A 1 175 ? -29.481 -11.186 71.231 1.00 81.31 175 SER A N 1
ATOM 1383 C CA . SER A 1 175 ? -28.745 -11.377 72.479 1.00 81.31 175 SER A CA 1
ATOM 1384 C C . SER A 1 175 ? -29.667 -11.172 73.682 1.00 81.31 175 SER A C 1
ATOM 1386 O O . SER A 1 175 ? -30.741 -10.581 73.575 1.00 81.31 175 SER A O 1
ATOM 1388 N N . PHE A 1 176 ? -29.256 -11.671 74.849 1.00 76.38 176 PHE A N 1
ATOM 1389 C CA . PHE A 1 176 ? -30.019 -11.491 76.084 1.00 76.38 176 PHE A CA 1
ATOM 1390 C C . PHE A 1 176 ? -30.241 -10.004 76.410 1.00 76.38 176 PHE A C 1
ATOM 1392 O O . PHE A 1 176 ? -31.342 -9.645 76.818 1.00 76.38 176 PHE A O 1
ATOM 1399 N N . ASP A 1 177 ? -29.240 -9.153 76.158 1.00 82.06 177 ASP A N 1
ATOM 1400 C CA . ASP A 1 177 ? -29.300 -7.706 76.397 1.00 82.06 177 ASP A CA 1
ATOM 1401 C C . ASP A 1 177 ? -30.247 -6.981 75.421 1.00 82.06 177 ASP A C 1
ATOM 1403 O O . ASP A 1 177 ? -30.918 -6.035 75.825 1.00 82.06 177 ASP A O 1
ATOM 1407 N N . ASP A 1 178 ? -30.386 -7.464 74.178 1.00 76.69 178 ASP A N 1
ATOM 1408 C CA . ASP A 1 178 ? -31.333 -6.908 73.191 1.00 76.69 178 ASP A CA 1
ATOM 1409 C C . ASP A 1 178 ? -32.806 -7.186 73.553 1.00 76.69 178 ASP A C 1
ATOM 1411 O O . ASP A 1 178 ? -33.708 -6.520 73.048 1.00 76.69 178 ASP A O 1
ATOM 1415 N N . ILE A 1 179 ? -33.070 -8.198 74.391 1.00 77.25 179 ILE A N 1
ATOM 1416 C CA . ILE A 1 179 ? -34.427 -8.660 74.743 1.00 77.25 179 ILE A CA 1
ATOM 1417 C C . ILE A 1 179 ? -34.990 -7.938 75.977 1.00 77.25 179 ILE A C 1
ATOM 1419 O O . ILE A 1 179 ? -36.206 -7.849 76.139 1.00 77.25 179 ILE A O 1
ATOM 1423 N N . ILE A 1 180 ? -34.127 -7.464 76.873 1.00 81.88 180 ILE A N 1
ATOM 1424 C CA . ILE A 1 180 ? -34.504 -6.938 78.198 1.00 81.88 180 ILE A CA 1
ATOM 1425 C C . ILE A 1 180 ? -34.532 -5.404 78.284 1.00 81.88 180 ILE A C 1
ATOM 1427 O O . ILE A 1 180 ? -34.705 -4.871 79.382 1.00 81.88 180 ILE A O 1
ATOM 1431 N N . GLN A 1 181 ? -34.371 -4.707 77.156 1.00 59.62 181 GLN A N 1
ATOM 1432 C CA . GLN A 1 181 ? -34.484 -3.248 77.034 1.00 59.62 181 GLN A CA 1
ATOM 1433 C C . GLN A 1 181 ? -35.923 -2.808 76.725 1.00 59.62 181 GLN A C 1
ATOM 1435 O O . GLN A 1 181 ? -36.339 -1.767 77.286 1.00 59.62 181 GLN A O 1
#

Secondary structure (DSSP, 8-state):
---------SS--EEETTEEE------------EEEETTEEEEHHHHHHHHHHHHH-GGGGTT-----HHHHHHHHHHHHHHHHHHHS-TTTS-SHHHHHHHHHHHHHHHTT---HHHHHHHHHHHHHHHHHHHHHHHHHHHHHHHHHHHHHHHHHHHHHHHHHHHHHHHTSPPPHHHH--

InterPro domains:
  IPR002083 MATH/TRAF domain [PS50144] (1-26)
  IPR050804 MATH and coiled-coil domain-containing protein [PTHR46236] (1-178)

Foldseek 3Di:
DDDPPDPPDPQDWDDDPNDTGGDDDDPPPDDQDFDADPLATDGPVCVVVVVVCCVVCVQFCVFQPDPDRVVSNVLVVLVVVLVVLLPDQLVPDDPVNLVVSVVSVVVSVVSPGDCPVVVVSSVVSVVVNVVVVVVVVVVVVVVVVVVVVVVVVVVVVVVVVVVVVVVVVVPDDDDPVNVPD

Radius of gyration: 37.22 Å; Cα contacts (8 Å, |Δi|>4): 101; chains: 1; bounding box: 101×26×105 Å